Protein 4HLY (pdb70)

Solvent-accessible surface area: 12524 Å² total; per-residue (Å²): 260,36,61,33,66,71,10,0,31,17,23,5,27,8,52,85,6,55,8,3,82,46,66,38,163,130,116,41,95,0,68,2,2,25,0,60,106,100,40,141,30,42,94,92,160,41,3,1,41,7,2,10,21,16,9,159,101,64,28,144,142,110,50,86,72,61,12,165,14,25,86,1,25,146,128,0,16,44,1,0,124,164,24,210,17,5,100,49,80,30,168,22,106,30,199,91,28,11,53,14,14,9,0,88,20,173,179,38,63,30,70,73,20,0,32,27,25,5,25,9,51,64,11,59,14,2,80,47,68,24,173,143,112,42,68,0,63,2,2,23,0,61,96,104,39,138,40,44,86,84,124,11,3,1,41,5,1,8,24,28,11,149,84,50,32,146,150,98,57,83,72,47,16,160,15,33,117,1,23,181,132,0,14,54,26,0,119,213,24,229,20,8,87,64,73,29,177,24,120,32,200,88,19,15,58,11,17,12,0,86,26,183

Sequence (212 aa):
KASIKDWIVCCQVNSGKFPGVEWEDEERTRFRIPVTPLADPCCFEWRRRDGELGVVYIRERGNMPVDASFKGTRGRRRMLAALRRTRGLQEIGKGISQDGHHFLVFRVRKASIKDWIVCQVNSGKKFPGVEWEDEERTRFRIPVTPLADPCFEEWRRDGELGVVYIRERGNMPVDASFKGTRGRRRMLAALRRTRGLQEIGKGISQDGHHFLVFRVR

GO terms:
  GO:0042025 host cell nucleus (C, IDA)
  GO:0052170 symbiont-mediated suppression of host innate immune response (P, IDA)
  GO:0140311 protein sequestering activity (F, IDA)
  GO:0030430 host cell cytoplasm (C, IDA)
  GO:0044068 symbiont-mediated perturbation of host cellular process (P, IDA)
  GO:0030430 host cell cytoplasm (C, EXP)
  GO:0019904 protein domain specific binding (F, IPI)

Radius of gyration: 18.59 Å; Cα contacts (8 Å, |Δi|>4): 362; chains: 2; bounding box: 46×50×44 Å

Organism: Human herpesvirus 8 type P (isolate GK18) (NCBI:txid868565)

Nearest PDB structures (foldseek):
  4hly-assembly1_B  TM=1.005E+00  e=1.695E-22  Human gammaherpesvirus 8
  4hlx-assembly2_B  TM=9.854E-01  e=1.509E-19  Human gammaherpesvirus 8
  4hlx-assembly4_D  TM=9.785E-01  e=2.406E-18  Human gammaherpesvirus 8
  2pi0-assembly1_C  TM=7.853E-01  e=8.959E-06  Homo sapiens
  2o6g-assembly1_H  TM=7.131E-01  e=8.387E-06  Homo sapiens

CATH classification: 1.10.10.10

Foldseek 3Di:
DDALLVVLLCVQVVCQAPQQHAPDPVRFKTKQWDAAQPDPLDDCSRHQVVLLVCCVPPNDDDDDPVSVHCPSVVVSVVSQCPGPQKHFDAWDADPSGIIITMMGGD/DDDLLVVLLVVQVVPQAPQQHAPDPVRFKTKQWQAAQPDPLDDCSRHQDVLLVQCVVPNDDDSDPVRVGCPSVVVSVVSQCPDPQKHFDAKDADPSGIIITMMGGD

InterPro domains:
  IPR001346 Interferon regulatory factor, DNA-binding domain [PF00605] (92-184)
  IPR001346 Interferon regulatory factor, DNA-binding domain [PS51507] (89-195)
  IPR001346 Interferon regulatory factor, DNA-binding domain [SM00348] (85-196)
  IPR008984 SMAD/FHA domain superfamily [SSF49879] (254-407)
  IPR017855 SMAD-like domain superfamily [G3DSA:2.60.200.10] (253-413)
  IPR019471 Interferon regulatory factor-3 [PF10401] (258-386)
  IPR019471 Interferon regulatory factor-3 [SM01243] (255-418)
  IPR036388 Winged helix-like DNA-binding domain superfamily [G3DSA:1.10.10.10] (89-196)
  IPR036390 Winged helix DNA-binding domain superfamily [SSF46785] (88-195)

Structure (mmCIF, N/CA/C/O backbone):
data_4HLY
#
_entry.id   4HLY
#
_cell.length_a   38.536
_cell.length_b   38.577
_cell.length_c   48.562
_cell.angle_alpha   91.32
_cell.angle_beta   88.48
_cell.angle_gamma   63.13
#
_symmetry.space_group_name_H-M   'P 1'
#
loop_
_entity.id
_entity.type
_entity.pdbx_description
1 polymer K9
2 polymer "5'-D(*GP*CP*GP*TP*CP*GP*AP*GP*AP*CP*GP*C)-3'"
3 water water
#
loop_
_atom_site.group_PDB
_atom_site.id
_atom_site.type_symbol
_atom_site.label_atom_id
_atom_site.label_alt_id
_atom_site.label_comp_id
_atom_site.label_asym_id
_atom_site.label_entity_id
_atom_site.label_seq_id
_atom_site.pdbx_PDB_ins_code
_atom_site.Cartn_x
_atom_site.Cartn_y
_atom_site.Cartn_z
_atom_site.occupancy
_atom_site.B_iso_or_equiv
_atom_site.auth_seq_id
_atom_site.auth_comp_id
_atom_site.auth_asym_id
_atom_site.auth_atom_id
_atom_site.pdbx_PDB_model_num
ATOM 1 N N . LYS A 1 25 ? 22.043 -21.343 16.736 1.00 31.09 3 LYS A N 1
ATOM 2 C CA . LYS A 1 25 ? 21.395 -20.854 15.484 1.00 30.72 3 LYS A CA 1
ATOM 3 C C . LYS A 1 25 ? 20.293 -21.810 15.016 1.00 29.68 3 LYS A C 1
ATOM 4 O O . LYS A 1 25 ? 20.535 -22.692 14.188 1.00 29.97 3 LYS A O 1
ATOM 10 N N . ALA A 1 26 ? 19.089 -21.636 15.557 1.00 28.04 4 ALA A N 1
ATOM 11 C CA . ALA A 1 26 ? 17.929 -22.427 15.140 1.00 26.12 4 ALA A CA 1
ATOM 12 C C . ALA A 1 26 ? 17.357 -21.887 13.828 1.00 24.63 4 ALA A C 1
ATOM 13 O O . ALA A 1 26 ? 17.635 -20.747 13.453 1.00 24.59 4 ALA A O 1
ATOM 15 N N . SER A 1 27 ? 16.569 -22.707 13.132 1.00 23.08 5 SER A N 1
ATOM 16 C CA . SER A 1 27 ? 15.913 -22.288 11.890 1.00 21.69 5 SER A CA 1
ATOM 17 C C . SER A 1 27 ? 14.903 -21.172 12.162 1.00 20.86 5 SER A C 1
ATOM 18 O O . SER A 1 27 ? 14.437 -21.025 13.294 1.00 20.64 5 SER A O 1
ATOM 21 N N . ILE A 1 28 ? 14.572 -20.385 11.138 1.00 20.11 6 ILE A N 1
ATOM 22 C CA . ILE A 1 28 ? 13.598 -19.298 11.300 1.00 19.46 6 ILE A CA 1
ATOM 23 C C . ILE A 1 28 ? 12.250 -19.857 11.743 1.00 19.36 6 ILE A C 1
ATOM 24 O O . ILE A 1 28 ? 11.610 -19.317 12.650 1.00 19.08 6 ILE A O 1
ATOM 29 N N . LYS A 1 29 ? 11.841 -20.954 11.110 1.00 19.39 7 LYS A N 1
ATOM 30 C CA . LYS A 1 29 ? 10.593 -21.620 11.453 1.00 19.50 7 LYS A CA 1
ATOM 31 C C . LYS A 1 29 ? 10.572 -22.007 12.928 1.00 19.15 7 LYS A C 1
ATOM 32 O O . LYS A 1 29 ? 9.616 -21.692 13.632 1.00 18.64 7 LYS A O 1
ATOM 38 N N . ASP A 1 30 ? 11.624 -22.674 13.395 1.00 18.94 8 ASP A N 1
ATOM 39 C CA . ASP A 1 30 ? 11.703 -23.058 14.801 1.00 18.84 8 ASP A CA 1
ATOM 40 C C . ASP A 1 30 ? 11.783 -21.843 15.717 1.00 18.42 8 ASP A C 1
ATOM 41 O O . ASP A 1 30 ? 11.186 -21.840 16.794 1.00 18.16 8 ASP A O 1
ATOM 46 N N . TRP A 1 31 ? 12.504 -20.811 15.279 1.00 18.07 9 TRP A N 1
ATOM 47 C CA . TRP A 1 31 ? 12.632 -19.575 16.049 1.00 18.00 9 TRP A CA 1
ATOM 48 C C . TRP A 1 31 ? 11.274 -18.907 16.291 1.00 17.42 9 TRP A C 1
ATOM 49 O O . TRP A 1 31 ? 10.937 -18.593 17.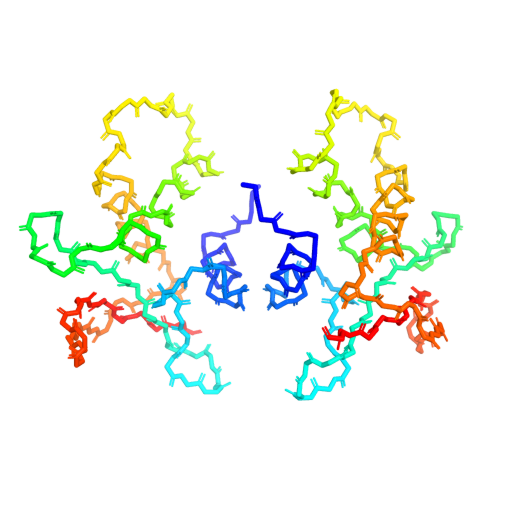433 1.00 17.50 9 TRP A O 1
ATOM 60 N N . ILE A 1 32 ? 10.500 -18.701 15.226 1.00 16.84 10 ILE A N 1
ATOM 61 C CA . ILE A 1 32 ? 9.190 -18.048 15.355 1.00 16.32 10 ILE A CA 1
ATOM 62 C C . ILE A 1 32 ? 8.182 -18.918 16.110 1.00 16.05 10 ILE A C 1
ATOM 63 O O . ILE A 1 32 ? 7.402 -18.405 16.910 1.00 15.96 10 ILE A O 1
ATOM 68 N N . VAL A 1 33 ? 8.213 -20.228 15.870 1.00 15.65 11 VAL A N 1
ATOM 69 C CA . VAL A 1 33 ? 7.326 -21.153 16.579 1.00 15.58 11 VAL A CA 1
ATOM 70 C C . VAL A 1 33 ? 7.562 -21.061 18.095 1.00 15.44 11 VAL A C 1
ATOM 71 O O . VAL A 1 33 ? 6.602 -21.055 18.876 1.00 15.47 11 VAL A O 1
ATOM 75 N N A CYS A 1 34 ? 8.820 -20.973 18.514 0.50 15.28 12 CYS A N 1
ATOM 76 N N B CYS A 1 34 ? 8.844 -20.970 18.469 0.50 15.51 12 CYS A N 1
ATOM 77 C CA A CYS A 1 34 ? 9.114 -20.804 19.934 0.50 15.22 12 CYS A CA 1
ATOM 78 C CA B CYS A 1 34 ? 9.304 -20.754 19.849 0.50 15.66 12 CYS A CA 1
ATOM 79 C C A CYS A 1 34 ? 8.658 -19.445 20.472 0.50 15.17 12 CYS A C 1
ATOM 80 C C B CYS A 1 34 ? 8.762 -19.459 20.455 0.50 15.48 12 CYS A C 1
ATOM 81 O O A CYS A 1 34 ? 8.193 -19.362 21.611 0.50 15.12 12 CYS A O 1
ATOM 82 O O B CYS A 1 34 ? 8.356 -19.435 21.618 0.50 15.49 12 CYS A O 1
ATOM 87 N N . GLN A 1 35 ? 8.765 -18.391 19.660 1.00 15.32 13 GLN A N 1
ATOM 88 C CA . GLN A 1 35 ? 8.285 -17.066 20.091 1.00 15.35 13 GLN A CA 1
ATOM 89 C C . GLN A 1 35 ? 6.774 -17.034 20.320 1.00 15.01 13 GLN A C 1
ATOM 90 O O . GLN A 1 35 ? 6.303 -16.468 21.308 1.00 14.88 13 GLN A O 1
ATOM 96 N N . VAL A 1 36 ? 6.028 -17.647 19.404 1.00 14.62 14 VAL A N 1
ATOM 97 C CA . VAL A 1 36 ? 4.576 -17.743 19.514 1.00 14.44 14 VAL A CA 1
ATOM 98 C C . VAL A 1 36 ? 4.202 -18.613 20.715 1.00 14.43 14 VAL A C 1
ATOM 99 O O . VAL A 1 36 ? 3.368 -18.225 21.534 1.00 14.41 14 VAL A O 1
ATOM 103 N N . ASN A 1 37 ? 4.845 -19.774 20.827 1.00 14.50 15 ASN A N 1
ATOM 104 C CA . ASN A 1 37 ? 4.635 -20.668 21.963 1.00 14.85 15 ASN A CA 1
ATOM 105 C C . ASN A 1 37 ? 4.859 -19.982 23.303 1.00 14.67 15 ASN A C 1
ATOM 106 O O . ASN A 1 37 ? 4.134 -20.244 24.262 1.00 14.84 15 ASN A O 1
ATOM 111 N N . SER A 1 38 ? 5.865 -19.109 23.361 1.00 14.43 16 SER A N 1
ATOM 112 C CA . SER A 1 38 ? 6.316 -18.523 24.627 1.00 14.38 16 SER A CA 1
ATOM 113 C C . SER A 1 38 ? 5.244 -17.717 25.350 1.00 14.41 16 SER A C 1
ATOM 114 O O . SER A 1 38 ? 5.256 -17.630 26.578 1.00 14.44 16 SER A O 1
ATOM 117 N N . GLY A 1 39 ? 4.326 -17.128 24.588 1.00 14.63 17 GLY A N 1
ATOM 118 C CA . GLY A 1 39 ? 3.314 -16.239 25.149 1.00 15.09 17 GLY A CA 1
ATOM 119 C C . GLY A 1 39 ? 3.896 -14.940 25.683 1.00 15.64 17 GLY A C 1
ATOM 120 O O . GLY A 1 39 ? 3.216 -14.205 26.400 1.00 15.98 17 GLY A O 1
ATOM 121 N N . LYS A 1 40 ? 5.147 -14.649 25.331 1.00 16.41 18 LYS A N 1
ATOM 122 C CA . LYS A 1 40 ? 5.824 -13.452 25.831 1.00 17.24 18 LYS A CA 1
ATOM 123 C C . LYS A 1 40 ? 5.249 -12.157 25.253 1.00 17.33 18 LYS A C 1
ATOM 124 O O . LYS A 1 40 ? 5.282 -11.111 25.905 1.00 17.61 18 LYS A O 1
ATOM 130 N N . PHE A 1 41 ? 4.720 -12.237 24.036 1.00 17.24 19 PHE A N 1
ATOM 131 C CA . PHE A 1 41 ? 4.219 -11.059 23.336 1.00 17.48 19 PHE A CA 1
ATOM 132 C C . PHE A 1 41 ? 2.721 -11.182 23.087 1.00 17.57 19 PHE A C 1
ATOM 133 O O . PHE A 1 41 ? 2.283 -12.135 22.436 1.00 17.66 19 PHE A O 1
ATOM 141 N N . PRO A 1 42 ? 1.929 -10.221 23.602 1.00 17.47 20 PRO A N 1
ATOM 142 C CA . PRO A 1 42 ? 0.483 -10.241 23.370 1.00 17.46 20 PRO A CA 1
ATOM 143 C C . PRO A 1 42 ? 0.192 -10.141 21.876 1.00 17.22 20 PRO A C 1
ATOM 144 O O . PRO A 1 42 ? 0.844 -9.371 21.178 1.00 17.37 20 PRO A O 1
ATOM 148 N N . GLY A 1 43 ? -0.748 -10.942 21.385 1.00 16.98 21 GLY A N 1
ATOM 149 C CA . GLY A 1 43 ? -1.096 -10.923 19.964 1.00 16.48 21 GLY A CA 1
ATOM 150 C C . GLY A 1 43 ? -0.219 -11.784 19.070 1.00 16.26 21 GLY A C 1
ATOM 151 O O . GLY A 1 43 ? -0.592 -12.082 17.933 1.00 16.23 21 GLY A O 1
ATOM 152 N N . VAL A 1 44 ? 0.959 -12.158 19.563 1.00 16.01 22 VAL A N 1
ATOM 153 C CA . VAL A 1 44 ? 1.813 -13.116 18.869 1.00 15.98 22 VAL A CA 1
ATOM 154 C C . VAL A 1 44 ? 1.358 -14.480 19.381 1.00 16.11 22 VAL A C 1
ATOM 155 O O . VAL A 1 44 ? 1.819 -14.955 20.420 1.00 15.90 22 VAL A O 1
ATOM 159 N N . GLU A 1 45 ? 0.419 -15.087 18.660 1.00 16.50 23 GLU A N 1
ATOM 160 C CA . GLU A 1 45 ? -0.373 -16.185 19.213 1.00 16.98 23 GLU A CA 1
ATOM 161 C C . GLU A 1 45 ? -0.855 -17.172 18.158 1.00 16.72 23 GLU A C 1
ATOM 162 O O . GLU A 1 45 ? -0.956 -16.835 16.980 1.00 16.36 23 GLU A O 1
ATOM 168 N N . TRP A 1 46 ? -1.160 -18.390 18.599 1.00 16.54 24 TRP A N 1
ATOM 169 C CA . TRP A 1 46 ? -1.772 -19.394 17.737 1.00 16.56 24 TRP A CA 1
ATOM 170 C C . TRP A 1 46 ? -3.250 -19.109 17.538 1.00 17.05 24 TRP A C 1
ATOM 171 O O . TRP A 1 46 ? -3.917 -18.585 18.432 1.00 17.12 24 TRP A O 1
ATOM 182 N N . GLU A 1 47 ? -3.756 -19.457 16.359 1.00 17.86 25 GLU A N 1
ATOM 183 C CA . GLU A 1 47 ? -5.184 -19.376 16.081 1.00 18.70 25 GLU A CA 1
ATOM 184 C C . GLU A 1 47 ? -5.880 -20.654 16.522 1.00 19.30 25 GLU A C 1
ATOM 185 O O . GLU A 1 47 ? -7.046 -20.634 16.921 1.00 19.60 25 GLU A O 1
ATOM 191 N N . ASP A 1 48 ? -5.148 -21.761 16.448 1.00 19.94 26 ASP A N 1
ATOM 192 C CA . ASP A 1 48 ? -5.729 -23.085 16.614 1.00 20.63 26 ASP A CA 1
ATOM 193 C C . ASP A 1 48 ? -4.971 -23.954 17.617 1.00 21.15 26 ASP A C 1
ATOM 194 O O . ASP A 1 48 ? -3.796 -23.710 17.906 1.00 21.08 26 ASP A O 1
ATOM 199 N N . GLU A 1 49 ? -5.664 -24.969 18.133 1.00 21.70 27 GLU A N 1
ATOM 200 C CA . GLU A 1 49 ? -5.104 -25.935 19.082 1.00 22.26 27 GLU A CA 1
ATOM 201 C C . GLU A 1 49 ? -3.961 -26.734 18.462 1.00 21.96 27 GLU A C 1
ATOM 202 O O . GLU A 1 49 ? -3.017 -27.131 19.151 1.00 21.80 27 GLU A O 1
ATOM 208 N N . GLU A 1 50 ? -4.066 -26.956 17.154 1.00 21.63 28 GLU A N 1
ATOM 209 C CA . GLU A 1 50 ? -3.115 -27.758 16.390 1.00 21.60 28 GLU A CA 1
ATOM 210 C C . GLU A 1 50 ? -1.817 -27.000 16.115 1.00 21.25 28 GLU A C 1
ATOM 211 O O . GLU A 1 50 ? -0.837 -27.581 15.640 1.00 20.99 28 GLU A O 1
ATOM 217 N N . ARG A 1 51 ? -1.831 -25.704 16.425 1.00 21.32 29 ARG A N 1
ATOM 218 C CA . ARG A 1 51 ? -0.676 -24.816 16.274 1.00 21.38 29 ARG A CA 1
ATOM 219 C C . ARG A 1 51 ? -0.118 -24.855 14.859 1.00 20.82 29 ARG A C 1
ATOM 220 O O . ARG A 1 51 ? 1.071 -25.106 14.646 1.00 20.69 29 ARG A O 1
ATOM 228 N N . THR A 1 52 ? -0.996 -24.611 13.893 1.00 20.19 30 THR A N 1
ATOM 229 C CA . THR A 1 52 ? -0.595 -24.568 12.494 1.00 19.51 30 THR A CA 1
ATOM 230 C C . THR A 1 52 ? -0.695 -23.150 11.938 1.00 18.89 30 THR A C 1
ATOM 231 O O . THR A 1 52 ? -0.127 -22.853 10.890 1.00 19.07 30 THR A O 1
ATOM 235 N N . ARG A 1 53 ? -1.421 -22.283 12.639 1.00 18.11 31 ARG A N 1
ATOM 236 C CA . ARG A 1 53 ? -1.647 -20.917 12.179 1.00 17.48 31 ARG A CA 1
ATOM 237 C C . ARG A 1 53 ? -1.364 -19.933 13.301 1.00 16.86 31 ARG A C 1
ATOM 238 O O . ARG A 1 53 ? -1.911 -20.067 14.397 1.00 16.90 31 ARG A O 1
ATOM 246 N N . PHE A 1 54 ? -0.513 -18.948 13.032 1.00 16.15 32 PHE A N 1
ATOM 247 C CA . PHE A 1 54 ? -0.218 -17.928 14.031 1.00 15.87 32 PHE A CA 1
ATOM 248 C C . PHE A 1 54 ? -0.403 -16.505 13.526 1.00 15.69 32 PHE A C 1
ATOM 249 O O . PHE A 1 54 ? -0.399 -16.253 12.319 1.00 15.62 32 PHE A O 1
ATOM 257 N N . ARG A 1 55 ? -0.583 -15.583 14.467 1.00 15.77 33 ARG A N 1
ATOM 258 C CA . ARG A 1 55 ? -0.746 -14.172 14.151 1.00 15.84 33 ARG A CA 1
ATOM 259 C C . ARG A 1 55 ? 0.498 -13.369 14.513 1.00 15.46 33 ARG A C 1
ATOM 260 O O . ARG A 1 55 ? 1.155 -13.639 15.523 1.00 15.62 33 ARG A O 1
ATOM 268 N N . ILE A 1 56 ? 0.822 -12.402 13.658 1.00 15.27 34 ILE A N 1
ATOM 269 C CA . ILE A 1 56 ? 1.871 -11.422 13.924 1.00 15.16 34 ILE A CA 1
ATOM 270 C C . ILE A 1 56 ? 1.236 -10.041 13.856 1.00 15.01 34 ILE A C 1
ATOM 271 O O . ILE A 1 56 ? 0.794 -9.618 12.786 1.00 14.91 34 ILE A O 1
ATOM 276 N N . PRO A 1 57 ? 1.171 -9.342 15.002 1.00 14.89 35 PRO A N 1
ATOM 277 C CA . PRO A 1 57 ? 0.638 -7.981 15.049 1.00 14.71 35 PRO A CA 1
ATOM 278 C C . PRO A 1 57 ? 1.481 -7.008 14.227 1.00 14.56 35 PRO A C 1
ATOM 279 O O . PRO A 1 57 ? 2.708 -7.006 14.331 1.00 14.42 35 PRO A O 1
ATOM 283 N N . VAL A 1 58 ? 0.816 -6.207 13.398 1.00 14.59 36 VAL A N 1
ATOM 284 C CA . VAL A 1 58 ? 1.501 -5.284 12.487 1.00 14.60 36 VAL A CA 1
ATOM 285 C C . VAL A 1 58 ? 0.854 -3.896 12.457 1.00 14.92 36 VAL A C 1
ATOM 286 O O . VAL A 1 58 ? 0.816 -3.237 11.412 1.00 15.13 36 VAL A O 1
ATOM 290 N N . THR A 1 59 ? 0.350 -3.452 13.605 1.00 15.37 37 THR A N 1
ATOM 291 C CA . THR A 1 59 ? -0.302 -2.150 13.686 1.00 15.98 37 THR A CA 1
ATOM 292 C C . THR A 1 59 ? 0.709 -1.062 13.341 1.00 16.62 37 THR A C 1
ATOM 293 O O . THR A 1 59 ? 1.823 -1.070 13.869 1.00 16.59 37 THR A O 1
ATOM 297 N N . PRO A 1 60 ? 0.337 -0.142 12.427 1.00 17.40 38 PRO A N 1
ATOM 298 C CA . PRO A 1 60 ? 1.235 0.963 12.107 1.00 18.07 38 PRO A CA 1
ATOM 299 C C . PRO A 1 60 ? 1.568 1.785 13.345 1.00 19.01 38 PRO A C 1
ATOM 300 O O . PRO A 1 60 ? 0.738 1.919 14.251 1.00 19.20 38 PRO A O 1
ATOM 304 N N . LEU A 1 61 ? 2.786 2.315 13.374 1.00 20.35 39 LEU A N 1
ATOM 305 C CA . LEU A 1 61 ? 3.264 3.130 14.483 1.00 21.66 39 LEU A CA 1
ATOM 306 C C . LEU A 1 61 ? 2.371 4.353 14.699 1.00 22.50 39 LEU A C 1
ATOM 307 O O . LEU A 1 61 ? 2.211 4.823 15.828 1.00 22.92 39 LEU A O 1
ATOM 312 N N . ALA A 1 62 ? 1.782 4.842 13.608 1.00 23.28 40 ALA A N 1
ATOM 313 C CA . ALA A 1 62 ? 0.954 6.049 13.622 1.00 23.97 40 ALA A CA 1
ATOM 314 C C . ALA A 1 62 ? -0.487 5.816 14.094 1.00 24.36 40 ALA A C 1
ATOM 315 O O . ALA A 1 62 ? -1.202 6.772 14.402 1.00 24.67 40 ALA A O 1
ATOM 317 N N . ASP A 1 63 ? -0.905 4.552 14.148 1.00 24.47 41 ASP A N 1
ATOM 318 C CA . ASP A 1 63 ? -2.249 4.182 14.597 1.00 24.35 41 ASP A CA 1
ATOM 319 C C . ASP A 1 63 ? -2.391 4.421 16.105 1.00 23.73 41 ASP A C 1
ATOM 320 O O . ASP A 1 63 ? -1.479 4.094 16.868 1.00 23.85 41 ASP A O 1
ATOM 325 N N . PRO A 1 64 ? -3.532 5.000 16.538 1.00 22.98 42 PRO A N 1
ATOM 326 C CA . PRO A 1 64 ? -3.788 5.179 17.976 1.00 22.63 42 PRO A CA 1
ATOM 327 C C . PRO A 1 64 ? -3.873 3.894 18.815 1.00 22.37 42 PRO A C 1
ATOM 328 O O . PRO A 1 64 ? -3.846 3.970 20.045 1.00 22.36 42 PRO A O 1
ATOM 332 N N A CYS A 1 65 ? -3.984 2.726 18.193 0.50 22.16 43 CYS A N 1
ATOM 333 N N B CYS A 1 65 ? -3.953 2.748 18.133 0.50 22.33 43 CYS A N 1
ATOM 334 C CA A CYS A 1 65 ? -4.038 1.504 18.996 0.50 21.90 43 CYS A CA 1
ATOM 335 C CA B CYS A 1 65 ? -4.080 1.428 18.761 0.50 22.15 43 CYS A CA 1
ATOM 336 C C A CYS A 1 65 ? -2.749 0.678 18.965 0.50 21.62 43 CYS A C 1
ATOM 337 C C B CYS A 1 65 ? -2.753 0.704 18.974 0.50 21.79 43 CYS A C 1
ATOM 338 O O A CYS A 1 65 ? -2.736 -0.461 19.438 0.50 21.63 43 CYS A O 1
ATOM 339 O O B CYS A 1 65 ? -2.717 -0.342 19.626 0.50 21.80 43 CYS A O 1
ATOM 344 N N . PHE A 1 66 ? -1.678 1.253 18.413 1.00 21.36 44 PHE A N 1
ATOM 345 C CA . PHE A 1 66 ? -0.341 0.647 18.487 1.00 20.87 44 PHE A CA 1
ATOM 346 C C . PHE A 1 66 ? 0.057 0.439 19.945 1.00 21.02 44 PHE A C 1
ATOM 347 O O . PHE A 1 66 ? -0.025 1.369 20.750 1.00 21.34 44 PHE A O 1
ATOM 355 N N . GLU A 1 67 ? 0.472 -0.780 20.281 1.00 21.10 45 GLU A N 1
ATOM 356 C CA . GLU A 1 67 ? 0.956 -1.095 21.628 1.00 20.99 45 GLU A CA 1
ATOM 357 C C . GLU A 1 67 ? 2.339 -1.739 21.525 1.00 20.57 45 GLU A C 1
ATOM 358 O O . GLU A 1 67 ? 2.491 -2.748 20.833 1.00 20.53 45 GLU A O 1
ATOM 364 N N . TRP A 1 68 ? 3.339 -1.164 22.200 1.00 19.93 46 TRP A N 1
ATOM 365 C CA . TRP A 1 68 ? 4.730 -1.628 22.051 1.00 19.32 46 TRP A CA 1
ATOM 366 C C . TRP A 1 68 ? 4.925 -3.137 22.216 1.00 18.98 46 TRP A C 1
ATOM 367 O O . TRP A 1 68 ? 5.500 -3.788 21.339 1.00 18.48 46 TRP A O 1
ATOM 378 N N . ARG A 1 69 ? 4.456 -3.688 23.333 1.00 18.95 47 ARG A N 1
ATOM 379 C CA . ARG A 1 69 ? 4.669 -5.109 23.626 1.00 18.70 47 ARG A CA 1
ATOM 380 C C . ARG A 1 69 ? 4.039 -6.046 22.593 1.00 17.73 47 ARG A C 1
ATOM 381 O O . ARG A 1 69 ? 4.509 -7.170 22.399 1.00 17.43 47 ARG A O 1
ATOM 389 N N A ARG A 1 70 ? 2.959 -5.565 21.969 0.50 17.28 48 ARG A N 1
ATOM 390 N N B ARG A 1 70 ? 3.007 -5.569 21.909 0.50 17.04 48 ARG A N 1
ATOM 391 C CA A ARG A 1 70 ? 2.201 -6.293 20.946 0.50 16.82 48 ARG A CA 1
ATOM 392 C CA B ARG A 1 70 ? 2.309 -6.361 20.910 0.50 16.42 48 ARG A CA 1
ATOM 393 C C A ARG A 1 70 ? 2.752 -6.108 19.526 0.50 16.47 48 ARG A C 1
ATOM 394 C C B ARG A 1 70 ? 2.886 -6.121 19.519 0.50 16.24 48 ARG A C 1
ATOM 395 O O A ARG A 1 70 ? 2.999 -7.089 18.822 0.50 16.25 48 ARG A O 1
ATOM 396 O O B ARG A 1 70 ? 3.286 -7.063 18.830 0.50 16.05 48 ARG A O 1
ATOM 411 N N . ASP A 1 71 ? 2.949 -4.850 19.128 1.00 16.14 49 ASP A N 1
ATOM 412 C CA . ASP A 1 71 ? 3.276 -4.471 17.747 1.00 16.05 49 ASP A CA 1
ATOM 413 C C . ASP A 1 71 ? 4.745 -4.155 17.467 1.00 15.90 49 ASP A C 1
ATOM 414 O O . ASP A 1 71 ? 5.146 -4.061 16.304 1.00 15.60 49 ASP A O 1
ATOM 419 N N . GLY A 1 72 ? 5.541 -3.988 18.519 1.00 15.96 50 GLY A N 1
ATOM 420 C CA . GLY A 1 72 ? 6.912 -3.510 18.360 1.00 16.05 50 GLY A CA 1
ATOM 421 C C . GLY A 1 72 ? 8.014 -4.413 18.877 1.00 16.23 50 GLY A C 1
ATOM 422 O O . GLY A 1 72 ? 9.055 -4.550 18.232 1.00 16.01 50 GLY A O 1
ATOM 423 N N . GLU A 1 73 ? 7.789 -5.036 20.033 1.00 16.46 51 GLU A N 1
ATOM 424 C CA . GLU A 1 73 ? 8.856 -5.743 20.752 1.00 16.94 51 GLU A CA 1
ATOM 425 C C . GLU A 1 73 ? 9.425 -6.962 20.020 1.00 16.63 51 GLU A C 1
ATOM 426 O O . GLU A 1 73 ? 10.643 -7.146 19.985 1.00 16.74 51 GLU A O 1
ATOM 432 N N . LEU A 1 74 ? 8.555 -7.782 19.434 1.00 16.35 52 LEU A N 1
ATOM 433 C CA . LEU A 1 74 ? 9.005 -8.971 18.709 1.00 16.12 52 LEU A CA 1
ATOM 434 C C . LEU A 1 74 ? 10.024 -8.641 17.612 1.00 15.97 52 LEU A C 1
ATOM 435 O O . LEU A 1 74 ? 11.020 -9.351 17.456 1.00 16.01 52 LEU A O 1
ATOM 440 N N . GLY A 1 75 ? 9.769 -7.567 16.866 1.00 15.99 53 GLY A N 1
ATOM 441 C CA . GLY A 1 75 ? 10.693 -7.088 15.839 1.00 16.06 53 GLY A CA 1
ATOM 442 C C . GLY A 1 75 ? 12.080 -6.775 16.372 1.00 16.25 53 GLY A C 1
ATOM 443 O O . GLY A 1 75 ? 13.083 -7.071 15.720 1.00 16.29 53 GLY A O 1
ATOM 444 N N . VAL A 1 76 ? 12.132 -6.177 17.561 1.00 16.50 54 VAL A N 1
ATOM 445 C CA . VAL A 1 76 ? 13.396 -5.868 18.228 1.00 16.95 54 VAL A CA 1
ATOM 446 C C . VAL A 1 76 ? 14.106 -7.154 18.661 1.00 16.89 54 VAL A C 1
ATOM 447 O O . VAL A 1 76 ? 15.319 -7.290 18.481 1.00 17.10 54 VAL A O 1
ATOM 451 N N . VAL A 1 77 ? 13.341 -8.099 19.205 1.00 16.93 55 VAL A N 1
ATOM 452 C CA . VAL A 1 77 ? 13.885 -9.397 19.618 1.00 16.84 55 VAL A CA 1
ATOM 453 C C . VAL A 1 77 ? 14.461 -10.157 18.419 1.00 17.00 55 VAL A C 1
ATOM 454 O O . VAL A 1 77 ? 15.509 -10.795 18.536 1.00 17.15 55 VAL A O 1
ATOM 458 N N . TYR A 1 78 ? 13.792 -10.066 17.269 1.00 17.19 56 TYR A N 1
ATOM 459 C CA . TYR A 1 78 ? 14.327 -10.650 16.039 1.00 17.82 56 TYR A CA 1
ATOM 460 C C . TYR A 1 78 ? 15.687 -10.067 15.671 1.00 18.44 56 TYR A C 1
ATOM 461 O O . TYR A 1 78 ? 16.616 -10.810 15.354 1.00 18.51 56 TYR A O 1
ATOM 470 N N . ILE A 1 79 ? 15.795 -8.742 15.697 1.00 19.59 57 ILE A N 1
ATOM 471 C CA . ILE A 1 79 ? 17.019 -8.087 15.243 1.00 20.97 57 ILE A CA 1
ATOM 472 C C . ILE A 1 79 ? 18.181 -8.281 16.229 1.00 21.71 57 ILE A C 1
ATOM 473 O O . ILE A 1 79 ? 19.341 -8.339 15.817 1.00 21.94 57 ILE A O 1
ATOM 478 N N . ARG A 1 80 ? 17.857 -8.410 17.517 1.00 22.43 58 ARG A N 1
ATOM 479 C CA . ARG A 1 80 ? 18.854 -8.705 18.546 1.00 23.37 58 ARG A CA 1
ATOM 480 C C . ARG A 1 80 ? 19.349 -10.148 18.462 1.00 23.40 58 ARG A C 1
ATOM 481 O O . ARG A 1 80 ? 20.531 -10.420 18.694 1.00 23.64 58 ARG A O 1
ATOM 489 N N . GLU A 1 81 ? 18.447 -11.063 18.111 1.00 23.49 59 GLU A N 1
ATOM 490 C CA . GLU A 1 81 ? 18.763 -12.493 18.097 1.00 23.60 59 GLU A CA 1
ATOM 491 C C . GLU A 1 81 ? 19.264 -13.027 16.751 1.00 23.65 59 GLU A C 1
ATOM 492 O O . GLU A 1 81 ? 20.006 -14.010 16.718 1.00 23.72 59 GLU A O 1
ATOM 498 N N . ARG A 1 82 ? 18.873 -12.383 15.652 1.00 23.99 60 ARG A N 1
ATOM 499 C CA . ARG A 1 82 ? 19.174 -12.904 14.312 1.00 24.53 60 ARG A CA 1
ATOM 500 C C . ARG A 1 82 ? 19.966 -11.941 13.435 1.00 25.18 60 ARG A C 1
ATOM 501 O O . ARG A 1 82 ? 20.698 -12.369 12.538 1.00 25.10 60 ARG A O 1
ATOM 509 N N . GLY A 1 83 ? 19.799 -10.645 13.690 1.00 26.09 61 GLY A N 1
ATOM 510 C CA . GLY A 1 83 ? 20.444 -9.597 12.903 1.00 27.75 61 GLY A CA 1
ATOM 511 C C . GLY A 1 83 ? 21.947 -9.560 13.084 1.00 28.99 61 GLY A C 1
ATOM 512 O O . GLY A 1 83 ? 22.477 -10.048 14.087 1.00 28.97 61 GLY A O 1
ATOM 513 N N . ASN A 1 84 ? 22.631 -8.969 12.111 1.00 30.34 62 ASN A N 1
ATOM 514 C CA . ASN A 1 84 ? 24.089 -8.943 12.098 1.00 31.68 62 ASN A CA 1
ATOM 515 C C . ASN A 1 84 ? 24.644 -7.517 12.130 1.00 32.38 62 ASN A C 1
ATOM 516 O O . ASN A 1 84 ? 25.694 -7.229 11.548 1.00 32.45 62 ASN A O 1
ATOM 521 N N . MET A 1 85 ? 23.924 -6.633 12.824 1.00 33.14 63 MET A N 1
ATOM 522 C CA . MET A 1 85 ? 24.259 -5.205 12.930 1.00 33.82 63 MET A CA 1
ATOM 523 C C . MET A 1 85 ? 23.935 -4.693 14.335 1.00 33.54 63 MET A C 1
ATOM 524 O O . MET A 1 85 ? 23.048 -5.243 14.993 1.00 33.70 63 MET A O 1
ATOM 529 N N . PRO A 1 86 ? 24.618 -3.616 14.789 1.00 33.15 64 PRO A N 1
ATOM 530 C CA . PRO A 1 86 ? 24.305 -3.055 16.111 1.00 32.58 64 PRO A CA 1
ATOM 531 C C . PRO A 1 86 ? 22.858 -2.570 16.225 1.00 31.89 64 PRO A C 1
ATOM 532 O O . PRO A 1 86 ? 22.344 -1.929 15.305 1.00 32.07 64 PRO A O 1
ATOM 536 N N . VAL A 1 87 ? 22.216 -2.884 17.348 1.00 30.93 65 VAL A N 1
ATOM 537 C CA . VAL A 1 87 ? 20.822 -2.502 17.578 1.00 30.03 65 VAL A CA 1
ATOM 538 C C . VAL A 1 87 ? 20.752 -1.130 18.259 1.00 29.42 65 VAL A C 1
ATOM 539 O O . VAL A 1 87 ? 20.817 -1.017 19.488 1.00 29.39 65 VAL A O 1
ATOM 543 N N . ASP A 1 88 ? 20.629 -0.096 17.428 1.00 28.82 66 ASP A N 1
ATOM 544 C CA . ASP A 1 88 ? 20.634 1.299 17.875 1.00 28.11 66 ASP A CA 1
ATOM 545 C C . ASP A 1 88 ? 19.220 1.887 17.975 1.00 27.48 66 ASP A C 1
ATOM 546 O O . ASP A 1 88 ? 18.230 1.158 17.865 1.00 27.19 66 ASP A O 1
ATOM 551 N N . ALA A 1 89 ? 19.137 3.203 18.168 1.00 26.73 67 ALA A N 1
ATOM 552 C CA . ALA A 1 89 ? 17.858 3.891 18.364 1.00 26.02 67 ALA A CA 1
ATOM 553 C C . ALA A 1 89 ? 16.911 3.829 17.160 1.00 25.52 67 ALA A C 1
ATOM 554 O O . ALA A 1 89 ? 15.698 3.962 17.326 1.00 25.39 67 ALA A O 1
ATOM 556 N N . SER A 1 90 ? 17.457 3.616 15.962 1.00 25.12 68 SER A N 1
ATOM 557 C CA . SER A 1 90 ? 16.636 3.506 14.749 1.00 24.74 68 SER A CA 1
ATOM 558 C C . SER A 1 90 ? 15.684 2.305 14.790 1.00 24.48 68 SER A C 1
ATOM 559 O O . SER A 1 90 ? 14.822 2.164 13.922 1.00 24.40 68 SER A O 1
ATOM 562 N N . PHE A 1 91 ? 15.845 1.454 15.802 1.00 24.03 69 PHE A N 1
ATOM 563 C CA . PHE A 1 91 ? 14.974 0.294 15.995 1.00 23.56 69 PHE A CA 1
ATOM 564 C C . PHE A 1 91 ? 13.890 0.502 17.072 1.00 23.16 69 PHE A C 1
ATOM 565 O O . PHE A 1 91 ? 13.201 -0.448 17.450 1.00 23.05 69 PHE A O 1
ATOM 573 N N . LYS A 1 92 ? 13.723 1.740 17.546 1.00 22.80 70 LYS A N 1
ATOM 574 C CA . LYS A 1 92 ? 12.705 2.056 18.567 1.00 22.51 70 LYS A CA 1
ATOM 575 C C . LYS A 1 92 ? 11.266 2.072 18.037 1.00 21.66 70 LYS A C 1
ATOM 576 O O . LYS A 1 92 ? 10.325 2.371 18.778 1.00 21.89 70 LYS A O 1
ATOM 582 N N . GLY A 1 93 ? 11.106 1.751 16.758 1.00 20.76 71 GLY A N 1
ATOM 583 C CA . GLY A 1 93 ? 9.795 1.741 16.122 1.00 19.60 71 GLY A CA 1
ATOM 584 C C . GLY A 1 93 ? 9.508 0.399 15.489 1.00 18.78 71 GLY A C 1
ATOM 585 O O . GLY A 1 93 ? 9.342 -0.600 16.189 1.00 19.00 71 GLY A O 1
ATOM 586 N N . THR A 1 94 ? 9.469 0.377 14.159 1.00 18.02 72 THR A N 1
ATOM 587 C CA . THR A 1 94 ? 9.092 -0.823 13.417 1.00 17.80 72 THR A CA 1
ATOM 588 C C . THR A 1 94 ? 10.176 -1.340 12.472 1.00 17.58 72 THR A C 1
ATOM 589 O O . THR A 1 94 ? 9.918 -2.250 11.679 1.00 17.55 72 THR A O 1
ATOM 593 N N . ARG A 1 95 ? 11.379 -0.772 12.543 1.00 17.65 73 ARG A N 1
ATOM 594 C CA . ARG A 1 95 ? 12.454 -1.185 11.640 1.00 17.94 73 ARG A CA 1
ATOM 595 C C . ARG A 1 95 ? 12.791 -2.681 11.760 1.00 17.48 73 ARG A C 1
ATOM 596 O O . ARG A 1 95 ? 12.941 -3.371 10.749 1.00 17.43 73 ARG A O 1
ATOM 604 N N . GLY A 1 96 ? 12.892 -3.174 12.992 1.00 17.02 74 GLY A N 1
ATOM 605 C CA . GLY A 1 96 ? 13.145 -4.595 13.239 1.00 16.45 74 GLY A CA 1
ATOM 606 C C . GLY A 1 96 ? 11.983 -5.479 12.823 1.00 16.08 74 GLY A C 1
ATOM 607 O O . GLY A 1 96 ? 12.187 -6.617 12.388 1.00 16.00 74 GLY A O 1
ATOM 608 N N . ARG A 1 97 ? 10.766 -4.951 12.955 1.00 15.69 75 ARG A N 1
ATOM 609 C CA . ARG A 1 97 ? 9.558 -5.681 12.574 1.00 15.31 75 ARG A CA 1
ATOM 610 C C . ARG A 1 97 ? 9.496 -5.942 11.071 1.00 15.40 75 ARG A C 1
ATOM 611 O O . ARG A 1 97 ? 9.204 -7.066 10.654 1.00 15.20 75 ARG A O 1
ATOM 619 N N . ARG A 1 98 ? 9.767 -4.908 10.271 1.00 15.99 76 ARG A N 1
ATOM 620 C CA . ARG A 1 98 ? 9.858 -5.050 8.813 1.00 16.74 76 A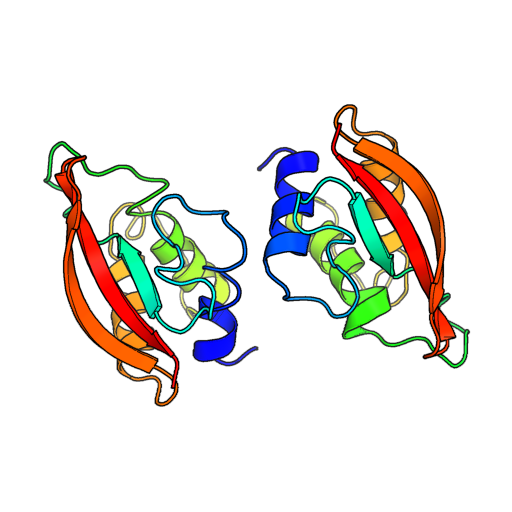RG A CA 1
ATOM 621 C C . ARG A 1 98 ? 10.833 -6.150 8.440 1.00 16.96 76 ARG A C 1
ATOM 622 O O . ARG A 1 98 ? 10.549 -6.976 7.573 1.00 16.78 76 ARG A O 1
ATOM 630 N N . ARG A 1 99 ? 11.996 -6.143 9.087 1.00 17.33 77 ARG A N 1
ATOM 631 C CA . ARG A 1 99 ? 13.044 -7.111 8.787 1.00 18.04 77 ARG A CA 1
ATOM 632 C C . ARG A 1 99 ? 12.604 -8.517 9.147 1.00 17.59 77 ARG A C 1
ATOM 633 O O . ARG A 1 99 ? 12.862 -9.467 8.406 1.00 17.60 77 ARG A O 1
ATOM 641 N N . MET A 1 100 ? 11.928 -8.637 10.283 1.00 17.30 78 MET A N 1
ATOM 642 C CA . MET A 1 100 ? 11.460 -9.924 10.754 1.00 16.97 78 MET A CA 1
ATOM 643 C C . MET A 1 100 ? 10.422 -10.515 9.806 1.00 16.50 78 MET A C 1
ATOM 644 O O . MET A 1 100 ? 10.489 -11.699 9.478 1.00 16.05 78 MET A O 1
ATOM 649 N N . LEU A 1 101 ? 9.480 -9.687 9.361 1.00 16.18 79 LEU A N 1
ATOM 650 C CA . LEU A 1 101 ? 8.435 -10.138 8.442 1.00 16.03 79 LEU A CA 1
ATOM 651 C C . LEU A 1 101 ? 9.012 -10.678 7.140 1.00 15.86 79 LEU A C 1
ATOM 652 O O . LEU A 1 101 ? 8.538 -11.689 6.622 1.00 15.70 79 LEU A O 1
ATOM 657 N N . ALA A 1 102 ? 10.038 -10.003 6.625 1.00 15.79 80 ALA A N 1
ATOM 658 C CA . ALA A 1 102 ? 10.722 -10.440 5.411 1.00 15.89 80 ALA A CA 1
ATOM 659 C C . ALA A 1 102 ? 11.350 -11.814 5.618 1.00 16.18 80 ALA A C 1
ATOM 660 O O . ALA A 1 102 ? 11.325 -12.654 4.719 1.00 16.40 80 ALA A O 1
ATOM 662 N N . ALA A 1 103 ? 11.898 -12.037 6.810 1.00 16.27 81 ALA A N 1
ATOM 663 C CA . ALA A 1 103 ? 12.488 -13.324 7.161 1.00 16.53 81 ALA A CA 1
ATOM 664 C C . ALA A 1 103 ? 11.442 -14.438 7.186 1.00 16.57 81 ALA A C 1
ATOM 665 O O . ALA A 1 103 ? 11.693 -15.535 6.681 1.00 17.08 81 ALA A O 1
ATOM 667 N N . LEU A 1 104 ? 10.274 -14.147 7.759 1.00 16.80 82 LEU A N 1
ATOM 668 C CA . LEU A 1 104 ? 9.189 -15.127 7.862 1.00 17.02 82 LEU A CA 1
ATOM 669 C C . LEU A 1 104 ? 8.628 -15.511 6.498 1.00 17.68 82 LEU A C 1
ATOM 670 O O . LEU A 1 104 ? 8.315 -16.679 6.258 1.00 17.81 82 LEU A O 1
ATOM 675 N N . ARG A 1 105 ? 8.504 -14.528 5.611 1.00 18.54 83 ARG A N 1
ATOM 676 C CA . ARG A 1 105 ? 7.941 -14.758 4.283 1.00 19.62 83 ARG A CA 1
ATOM 677 C C . ARG A 1 105 ? 8.846 -15.623 3.397 1.00 20.38 83 ARG A C 1
ATOM 678 O O . ARG A 1 105 ? 8.354 -16.432 2.610 1.00 20.58 83 ARG A O 1
ATOM 686 N N . ARG A 1 106 ? 10.161 -15.469 3.552 1.00 21.26 84 ARG A N 1
ATOM 687 C CA . ARG A 1 106 ? 11.143 -16.161 2.704 1.00 22.36 84 ARG A CA 1
ATOM 688 C C . ARG A 1 106 ? 11.588 -17.516 3.271 1.00 23.10 84 ARG A C 1
ATOM 689 O O . ARG A 1 106 ? 12.537 -18.134 2.773 1.00 23.39 84 ARG A O 1
ATOM 697 N N . THR A 1 107 ? 10.892 -17.958 4.315 1.00 23.77 85 THR A N 1
ATOM 698 C CA . THR A 1 107 ? 11.164 -19.229 4.970 1.00 24.48 85 THR A CA 1
ATOM 699 C C . THR A 1 107 ? 10.247 -20.247 4.325 1.00 24.80 85 THR A C 1
ATOM 700 O O . THR A 1 107 ? 9.050 -19.997 4.177 1.00 24.59 85 THR A O 1
ATOM 704 N N . ARG A 1 108 ? 10.794 -21.388 3.934 1.00 25.65 86 ARG A N 1
ATOM 705 C CA . ARG A 1 108 ? 10.003 -22.362 3.195 1.00 26.18 86 ARG A CA 1
ATOM 706 C C . ARG A 1 108 ? 9.073 -23.158 4.113 1.00 25.68 86 ARG A C 1
ATOM 707 O O . ARG A 1 108 ? 8.122 -23.795 3.648 1.00 25.94 86 ARG A O 1
ATOM 715 N N . GLY A 1 109 ? 9.337 -23.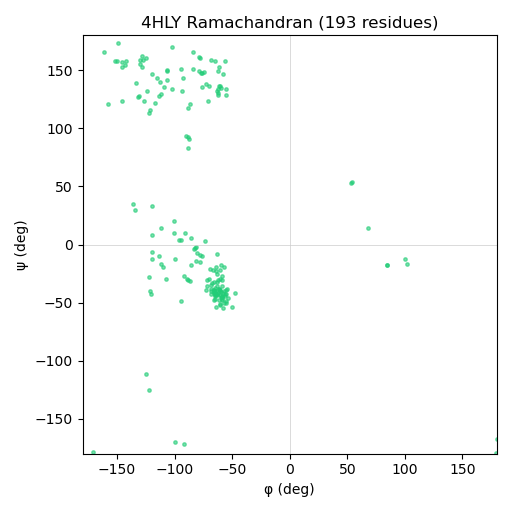089 5.417 1.00 25.06 87 GLY A N 1
ATOM 716 C CA . GLY A 1 109 ? 8.463 -23.690 6.420 1.00 24.24 87 GLY A CA 1
ATOM 717 C C . GLY A 1 109 ? 7.204 -22.891 6.733 1.00 23.61 87 GLY A C 1
ATOM 718 O O . GLY A 1 109 ? 6.317 -23.383 7.433 1.00 23.65 87 GLY A O 1
ATOM 719 N N . LEU A 1 110 ? 7.118 -21.666 6.211 1.00 23.04 88 LEU A N 1
ATOM 720 C CA . LEU A 1 110 ? 6.014 -20.748 6.521 1.00 22.96 88 LEU A CA 1
ATOM 721 C C . LEU A 1 110 ? 5.372 -20.192 5.252 1.00 23.56 88 LEU A C 1
ATOM 722 O O . LEU A 1 110 ? 5.973 -20.246 4.180 1.00 23.86 88 LEU A O 1
ATOM 727 N N . GLN A 1 111 ? 4.160 -19.652 5.381 1.00 24.29 89 GLN A N 1
ATOM 728 C CA . GLN A 1 111 ? 3.464 -19.002 4.267 1.00 24.91 89 GLN A CA 1
ATOM 729 C C . GLN A 1 111 ? 2.406 -18.036 4.804 1.00 24.88 89 GLN A C 1
ATOM 730 O O . GLN A 1 111 ? 1.509 -18.453 5.543 1.00 24.41 89 GLN A O 1
ATOM 736 N N . GLU A 1 112 ? 2.522 -16.750 4.454 1.00 24.97 90 GLU A N 1
ATOM 737 C CA . GLU A 1 112 ? 1.482 -15.766 4.789 1.00 25.11 90 GLU A CA 1
ATOM 738 C C . GLU A 1 112 ? 0.195 -16.194 4.090 1.00 24.73 90 GLU A C 1
ATOM 739 O O . GLU A 1 112 ? 0.198 -16.468 2.885 1.00 24.86 90 GLU A O 1
ATOM 745 N N . ILE A 1 113 ? -0.894 -16.284 4.849 1.00 24.42 91 ILE A N 1
ATOM 746 C CA . ILE A 1 113 ? -2.174 -16.722 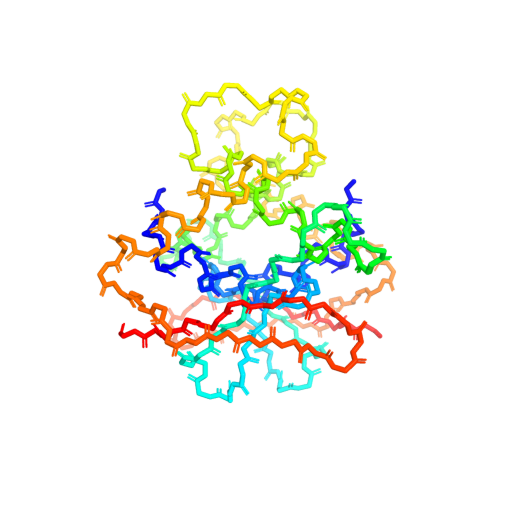4.280 1.00 24.03 91 ILE A CA 1
ATOM 747 C C . ILE A 1 113 ? -3.302 -15.697 4.395 1.00 23.84 91 ILE A C 1
ATOM 748 O O . ILE A 1 113 ? -4.343 -15.846 3.753 1.00 23.80 91 ILE A O 1
ATOM 753 N N . GLY A 1 114 ? -3.100 -14.659 5.197 1.00 23.53 92 GLY A N 1
ATOM 754 C CA . GLY A 1 114 ? -4.108 -13.622 5.313 1.00 23.49 92 GLY A CA 1
ATOM 755 C C . GLY A 1 114 ? -3.741 -12.513 6.265 1.00 23.57 92 GLY A C 1
ATOM 756 O O . GLY A 1 114 ? -2.590 -12.385 6.687 1.00 23.13 92 GLY A O 1
ATOM 757 N N . LYS A 1 115 ? -4.741 -11.708 6.593 1.00 23.87 93 LYS A N 1
ATOM 758 C CA . LYS A 1 115 ? -4.561 -10.581 7.483 1.00 24.19 93 LYS A CA 1
ATOM 759 C C . LYS A 1 115 ? -5.919 -10.168 8.003 1.00 24.42 93 LYS A C 1
ATOM 760 O O . LYS A 1 115 ? -6.955 -10.578 7.470 1.00 24.45 93 LYS A O 1
ATOM 766 N N . GLY A 1 116 ? -5.913 -9.353 9.045 1.00 24.47 94 GLY A N 1
ATOM 767 C CA . GLY A 1 116 ? -7.151 -8.869 9.606 1.00 25.16 94 GLY A CA 1
ATOM 768 C C . GLY A 1 116 ? -6.968 -7.786 10.636 1.00 25.72 94 GLY A C 1
ATOM 769 O O . GLY A 1 116 ? -5.851 -7.343 10.921 1.00 25.46 94 GLY A O 1
ATOM 770 N N . ILE A 1 117 ? -8.103 -7.361 11.176 1.00 26.42 95 ILE A N 1
ATOM 771 C CA . ILE A 1 117 ? -8.172 -6.380 12.240 1.00 27.22 95 ILE A CA 1
ATOM 772 C C . ILE A 1 117 ? -8.942 -7.040 13.373 1.00 27.79 95 ILE A C 1
ATOM 773 O O . ILE A 1 117 ? -10.005 -7.629 13.155 1.00 27.95 95 ILE A O 1
ATOM 778 N N . SER A 1 118 ? -8.399 -6.944 14.580 1.00 28.38 96 SER A N 1
ATOM 779 C CA . SER A 1 118 ? -9.086 -7.422 15.767 1.00 28.92 96 SER A CA 1
ATOM 780 C C . SER A 1 118 ? -10.156 -6.409 16.172 1.00 29.22 96 SER A C 1
ATOM 781 O O . SER A 1 118 ? -10.100 -5.245 15.767 1.00 29.00 96 SER A O 1
ATOM 784 N N . GLN A 1 119 ? -11.128 -6.853 16.967 1.00 29.79 97 GLN A N 1
ATOM 785 C CA . GLN A 1 119 ? -12.122 -5.940 17.532 1.00 30.20 97 GLN A CA 1
ATOM 786 C C . GLN A 1 119 ? -11.512 -4.908 18.492 1.00 29.91 97 GLN A C 1
ATOM 787 O O . GLN A 1 119 ? -12.127 -3.873 18.756 1.00 30.11 97 GLN A O 1
ATOM 793 N N . ASP A 1 120 ? -10.308 -5.182 18.998 1.00 29.45 98 ASP A N 1
ATOM 794 C CA . ASP A 1 120 ? -9.574 -4.187 19.791 1.00 28.77 98 ASP A CA 1
ATOM 795 C C . ASP A 1 120 ? -8.840 -3.160 18.918 1.00 27.85 98 ASP A C 1
ATOM 796 O O . ASP A 1 120 ? -8.216 -2.228 19.433 1.00 27.74 98 ASP A O 1
ATOM 801 N N . GLY A 1 121 ? -8.926 -3.340 17.601 1.00 26.82 99 GLY A N 1
ATOM 802 C CA . GLY A 1 121 ? -8.420 -2.361 16.643 1.00 25.71 99 GLY A CA 1
ATOM 803 C C . GLY A 1 121 ? -7.089 -2.682 15.991 1.00 25.07 99 GLY A C 1
ATOM 804 O O . GLY A 1 121 ? -6.748 -2.090 14.963 1.00 25.06 99 GLY A O 1
ATOM 805 N N . HIS A 1 122 ? -6.332 -3.610 16.572 1.00 24.37 100 HIS A N 1
ATOM 806 C CA . HIS A 1 122 ? -4.979 -3.878 16.084 1.00 23.82 100 HIS A CA 1
ATOM 807 C C . HIS A 1 122 ? -4.943 -4.745 14.825 1.00 23.09 100 HIS A C 1
ATOM 808 O O . HIS A 1 122 ? -5.809 -5.597 14.609 1.00 22.97 100 HIS A O 1
ATOM 815 N N . HIS A 1 123 ? -3.924 -4.502 14.006 1.00 22.09 101 HIS A N 1
ATOM 816 C CA . HIS A 1 123 ? -3.740 -5.164 12.721 1.00 21.29 101 HIS A CA 1
ATOM 817 C C . HIS A 1 123 ? -2.855 -6.389 12.923 1.00 20.19 101 HIS A C 1
ATOM 818 O O . HIS A 1 123 ? -1.932 -6.351 13.733 1.00 19.80 101 HIS A O 1
ATOM 825 N N . PHE A 1 124 ? -3.127 -7.469 12.196 1.00 19.12 102 PHE A N 1
ATOM 826 C CA . PHE A 1 124 ? -2.252 -8.644 12.243 1.00 18.53 102 PHE A CA 1
ATOM 827 C C . PHE A 1 124 ? -2.098 -9.319 10.888 1.00 18.12 102 PHE A C 1
ATOM 828 O O . PHE A 1 124 ? -2.932 -9.143 9.998 1.00 18.07 102 PHE A O 1
ATOM 836 N N . LEU A 1 125 ? -1.012 -10.072 10.744 1.00 17.62 103 LEU A N 1
ATOM 837 C CA . LEU A 1 125 ? -0.831 -10.982 9.621 1.00 17.50 103 LEU A CA 1
ATOM 838 C C . LEU A 1 125 ? -1.016 -12.408 10.118 1.00 17.48 103 LEU A C 1
ATOM 839 O O . LEU A 1 125 ? -0.732 -12.710 11.280 1.00 17.23 103 LEU A O 1
ATOM 844 N N . VAL A 1 126 ? -1.505 -13.277 9.239 1.00 17.58 104 VAL A N 1
ATOM 845 C CA . VAL A 1 126 ? -1.669 -14.691 9.564 1.00 17.86 104 VAL A CA 1
ATOM 846 C C . VAL A 1 126 ? -0.692 -15.525 8.741 1.00 18.01 104 VAL A C 1
ATOM 847 O O . VAL A 1 126 ? -0.603 -15.373 7.518 1.00 18.15 104 VAL A O 1
ATOM 851 N N . PHE A 1 127 ? 0.045 -16.392 9.430 1.00 18.17 105 PHE A N 1
ATOM 852 C CA . PHE A 1 127 ? 0.960 -17.331 8.794 1.00 18.44 105 PHE A CA 1
ATOM 853 C C . PHE A 1 127 ? 0.561 -18.757 9.111 1.00 19.26 105 PHE A C 1
ATOM 854 O O . PHE A 1 127 ? 0.072 -19.055 10.204 1.00 19.05 105 PHE A O 1
ATOM 862 N N . ARG A 1 128 ? 0.807 -19.634 8.148 1.00 20.72 106 ARG A N 1
ATOM 863 C CA . ARG A 1 128 ? 0.570 -21.050 8.313 1.00 22.59 106 ARG A CA 1
ATOM 864 C C . ARG A 1 128 ? 1.918 -21.778 8.400 1.00 22.42 106 ARG A C 1
ATOM 865 O O . ARG A 1 128 ? 2.831 -21.481 7.628 1.00 22.37 106 ARG A O 1
ATOM 873 N N . VAL A 1 129 ? 2.046 -22.708 9.346 1.00 22.82 107 VAL A N 1
ATOM 874 C CA . VAL A 1 129 ? 3.245 -23.539 9.463 1.00 23.40 107 VAL A CA 1
ATOM 875 C C . VAL A 1 129 ? 3.069 -24.785 8.596 1.00 23.88 107 VAL A C 1
ATOM 876 O O . VAL A 1 129 ? 2.155 -25.584 8.824 1.00 24.20 107 VAL A O 1
ATOM 880 N N . ARG A 1 130 ? 3.931 -24.928 7.590 1.00 24.09 108 ARG A N 1
ATOM 881 C CA . ARG A 1 130 ? 3.954 -26.119 6.745 1.00 24.01 108 ARG A CA 1
ATOM 882 C C . ARG A 1 130 ? 4.880 -27.152 7.380 1.00 24.68 108 ARG A C 1
ATOM 883 O O . ARG A 1 130 ? 5.938 -26.801 7.919 1.00 25.20 108 ARG A O 1
ATOM 891 N N . LYS B 1 25 ? 14.025 -6.112 32.908 1.00 28.46 3 LYS B N 1
ATOM 892 C CA . LYS B 1 25 ? 13.892 -7.597 32.853 1.00 28.09 3 LYS B CA 1
ATOM 893 C C . LYS B 1 25 ? 12.562 -8.054 33.439 1.00 27.03 3 LYS B C 1
ATOM 894 O O . LYS B 1 25 ? 12.080 -7.489 34.425 1.00 27.24 3 LYS B O 1
ATOM 900 N N . ALA B 1 26 ? 11.976 -9.077 32.819 1.00 25.36 4 ALA B N 1
ATOM 901 C CA . ALA B 1 26 ? 10.785 -9.737 33.348 1.00 23.70 4 ALA B CA 1
ATOM 902 C C . ALA B 1 26 ? 11.035 -10.250 34.765 1.00 22.30 4 ALA B C 1
ATOM 903 O O . ALA B 1 26 ? 12.185 -10.451 35.167 1.00 22.36 4 ALA B O 1
ATOM 905 N N . SER B 1 27 ? 9.957 -10.445 35.523 1.00 20.76 5 SER B N 1
ATOM 906 C CA . SER B 1 27 ? 10.042 -11.125 36.810 1.00 19.37 5 SER B CA 1
ATOM 907 C C . SER B 1 27 ? 10.540 -12.544 36.564 1.00 18.74 5 SER B C 1
ATOM 908 O O . SER B 1 27 ? 10.337 -13.093 35.478 1.00 18.17 5 SER B O 1
ATOM 911 N N . ILE B 1 28 ? 11.195 -13.137 37.554 1.00 18.22 6 ILE B N 1
ATOM 912 C CA . ILE B 1 28 ? 11.737 -14.480 37.379 1.00 18.07 6 ILE B CA 1
ATOM 913 C C . ILE B 1 28 ? 10.625 -15.515 37.126 1.00 17.72 6 ILE B C 1
ATOM 914 O O . ILE B 1 28 ? 10.814 -16.435 36.326 1.00 17.76 6 ILE B O 1
ATOM 919 N N . LYS B 1 29 ? 9.467 -15.338 37.768 1.00 17.29 7 LYS B N 1
ATOM 920 C CA . LYS B 1 29 ? 8.295 -16.181 37.498 1.00 16.91 7 LYS B CA 1
ATOM 921 C C . LYS B 1 29 ? 7.862 -16.070 36.036 1.00 16.24 7 LYS B C 1
ATOM 922 O O . LYS B 1 29 ? 7.711 -17.089 35.362 1.00 15.95 7 LYS B O 1
ATOM 928 N N . ASP B 1 30 ? 7.680 -14.844 35.544 1.00 15.77 8 ASP B N 1
ATOM 929 C CA . ASP B 1 30 ? 7.337 -14.644 34.133 1.00 15.48 8 ASP B CA 1
ATOM 930 C C . ASP B 1 30 ? 8.422 -15.193 33.201 1.00 15.19 8 ASP B C 1
ATOM 931 O O . ASP B 1 30 ? 8.105 -15.782 32.164 1.00 15.03 8 ASP B O 1
ATOM 936 N N . TRP B 1 31 ? 9.690 -15.007 33.574 1.00 14.95 9 TRP B N 1
ATOM 937 C CA . TRP B 1 31 ? 10.814 -15.508 32.778 1.00 14.95 9 TRP B CA 1
ATOM 938 C C . TRP B 1 31 ? 10.752 -17.024 32.581 1.00 14.62 9 TRP B C 1
ATOM 939 O O . TRP B 1 31 ? 10.782 -17.493 31.444 1.00 14.54 9 TRP B O 1
ATOM 950 N N . ILE B 1 32 ? 10.657 -17.786 33.670 1.00 14.45 10 ILE B N 1
ATOM 951 C CA . ILE B 1 32 ? 10.650 -19.251 33.550 1.00 14.26 10 ILE B CA 1
ATOM 952 C C . ILE B 1 32 ? 9.380 -19.790 32.878 1.00 14.26 10 ILE B C 1
ATOM 953 O O . ILE B 1 32 ? 9.464 -20.712 32.068 1.00 14.14 10 ILE B O 1
ATOM 958 N N . VAL B 1 33 ? 8.222 -19.210 33.196 1.00 14.26 11 VAL B N 1
ATOM 959 C CA . VAL B 1 33 ? 6.962 -19.608 32.556 1.00 14.37 11 VAL B CA 1
ATOM 960 C C . VAL B 1 33 ? 7.077 -19.469 31.036 1.00 14.65 11 VAL B C 1
ATOM 961 O O . VAL B 1 33 ? 6.640 -20.349 30.290 1.00 14.72 11 VAL B O 1
ATOM 965 N N . CYS B 1 34 ? 7.688 -18.379 30.581 1.00 14.92 12 CYS B N 1
ATOM 966 C CA . CYS B 1 34 ? 7.887 -18.175 29.149 1.00 15.42 12 CYS B CA 1
ATOM 967 C C . CYS B 1 34 ? 8.835 -19.215 28.548 1.00 14.91 12 CYS B C 1
ATOM 968 O O . CYS B 1 34 ? 8.596 -19.704 27.442 1.00 14.68 12 CYS B O 1
ATOM 971 N N . GLN B 1 35 ? 9.890 -19.566 29.281 1.00 14.53 13 GLN B N 1
ATOM 972 C CA . GLN B 1 35 ? 10.830 -20.589 28.820 1.00 14.57 13 GLN B CA 1
ATOM 973 C C . GLN B 1 35 ? 10.143 -21.946 28.675 1.00 14.02 13 GLN B C 1
ATOM 974 O O . GLN B 1 35 ? 10.362 -22.651 27.689 1.00 13.92 13 GLN B O 1
ATOM 980 N N . VAL B 1 36 ? 9.320 -22.305 29.659 1.00 13.69 14 VAL B N 1
ATOM 981 C CA . VAL B 1 36 ? 8.553 -23.552 29.621 1.00 13.53 14 VAL B CA 1
ATOM 982 C C . VAL B 1 36 ? 7.560 -23.523 28.455 1.00 13.46 14 VAL B C 1
ATOM 983 O O . VAL B 1 36 ? 7.567 -24.424 27.613 1.00 13.34 14 VAL B O 1
ATOM 987 N N . ASN B 1 37 ? 6.736 -22.477 28.390 1.00 13.51 15 ASN B N 1
ATOM 988 C CA . ASN B 1 37 ? 5.814 -22.283 27.265 1.00 13.68 15 ASN B CA 1
ATOM 989 C C . ASN B 1 37 ? 6.478 -22.451 25.903 1.00 13.70 15 ASN B C 1
ATOM 990 O O . ASN B 1 37 ? 5.899 -23.054 24.999 1.00 13.91 15 ASN B O 1
ATOM 995 N N . SER B 1 38 ? 7.689 -21.912 25.767 1.00 13.74 16 SER B N 1
ATOM 996 C CA . SER B 1 38 ? 8.361 -21.787 24.471 1.00 13.85 16 SER B CA 1
ATOM 997 C C . SER B 1 38 ? 8.658 -23.112 23.780 1.00 14.17 16 SER B C 1
ATOM 998 O O . SER B 1 38 ? 8.712 -23.172 22.549 1.00 14.27 16 SER B O 1
ATOM 1001 N N . GLY B 1 39 ? 8.877 -24.158 24.571 1.00 14.67 17 GLY B N 1
ATOM 1002 C CA . GLY B 1 39 ? 9.260 -25.460 24.036 1.00 15.62 17 GLY B CA 1
ATOM 1003 C C . GLY B 1 39 ? 10.636 -25.491 23.390 1.00 16.28 17 GLY B C 1
ATOM 1004 O O . GLY B 1 39 ? 10.935 -26.405 22.616 1.00 16.45 17 GLY B O 1
ATOM 1005 N N A LYS B 1 40 ? 11.455 -24.484 23.698 0.50 16.52 18 LYS B N 1
ATOM 1006 N N B LYS B 1 40 ? 11.479 -24.508 23.706 0.50 16.63 18 LYS B N 1
ATOM 1007 C CA A LYS B 1 40 ? 12.829 -24.391 23.209 0.50 16.93 18 LYS B CA 1
ATOM 1008 C CA B LYS B 1 40 ? 12.822 -24.438 23.128 0.50 17.11 18 LYS B CA 1
ATOM 1009 C C A LYS B 1 40 ? 13.648 -25.580 23.701 0.50 16.98 18 LYS B C 1
ATOM 1010 C C B LYS B 1 40 ? 13.815 -25.393 23.804 0.50 17.17 18 LYS B C 1
ATOM 1011 O O A LYS B 1 40 ? 14.420 -26.176 22.945 0.50 16.99 18 LYS B O 1
ATOM 1012 O O B LYS B 1 40 ? 14.898 -25.639 23.269 0.50 17.30 18 LYS B O 1
ATOM 1023 N N . PHE B 1 41 ? 13.446 -25.930 24.969 1.00 17.14 19 PHE B N 1
ATOM 1024 C CA . PHE B 1 41 ? 14.286 -26.908 25.665 1.00 17.20 19 PHE B CA 1
ATOM 1025 C C . PHE B 1 41 ? 13.564 -28.230 25.940 1.00 17.03 19 PHE B C 1
ATOM 1026 O O . PHE B 1 41 ? 12.509 -28.237 26.581 1.00 17.16 19 PHE B O 1
ATOM 1034 N N . PRO B 1 42 ? 14.136 -29.354 25.459 1.00 16.88 20 PRO B N 1
ATOM 1035 C CA . PRO B 1 42 ? 13.550 -30.669 25.727 1.00 16.77 20 PRO B CA 1
ATOM 1036 C C . PRO B 1 42 ? 13.488 -30.910 27.231 1.00 16.39 20 PRO B C 1
ATOM 1037 O O . PRO B 1 42 ? 14.451 -30.614 27.939 1.00 16.73 20 PRO B O 1
ATOM 1041 N N . GLY B 1 43 ? 12.351 -31.402 27.717 1.00 16.00 21 GLY B N 1
ATOM 1042 C CA . GLY B 1 43 ? 12.181 -31.685 29.143 1.00 15.36 21 GLY B CA 1
ATOM 1043 C C . GLY B 1 43 ? 11.762 -30.505 30.009 1.00 14.88 21 GLY B C 1
ATOM 1044 O O . GLY B 1 43 ? 11.300 -30.696 31.136 1.00 14.59 21 GLY B O 1
ATOM 1045 N N . VAL B 1 44 ? 11.944 -29.287 29.499 1.00 14.71 22 VAL B N 1
ATOM 1046 C CA . VAL B 1 44 ? 11.469 -28.076 30.173 1.00 14.66 22 VAL B CA 1
ATOM 1047 C C . VAL B 1 44 ? 10.027 -27.879 29.706 1.00 14.94 22 VAL B C 1
ATOM 1048 O O . VAL B 1 44 ? 9.766 -27.241 28.683 1.00 14.96 22 VAL B O 1
ATOM 1052 N N . GLU B 1 45 ? 9.101 -28.462 30.461 1.00 15.45 23 GLU B N 1
ATOM 1053 C CA . GLU B 1 45 ? 7.744 -28.707 29.976 1.00 15.89 23 GLU B CA 1
ATOM 1054 C C . GLU B 1 45 ? 6.695 -28.674 31.086 1.00 15.78 23 GLU B C 1
ATOM 1055 O O . GLU B 1 45 ? 7.008 -28.880 32.260 1.00 15.32 23 GLU B O 1
ATOM 1061 N N . TRP B 1 46 ? 5.447 -28.432 30.693 1.00 16.06 24 TRP B N 1
ATOM 1062 C CA . TRP B 1 46 ? 4.313 -28.480 31.608 1.00 16.51 24 TRP B CA 1
ATOM 1063 C C . TRP B 1 46 ? 3.910 -29.914 31.926 1.00 17.09 24 TRP B C 1
ATOM 1064 O O . TRP B 1 46 ? 4.053 -30.809 31.090 1.00 17.23 24 TRP B O 1
ATOM 1075 N N . GLU B 1 47 ? 3.415 -30.130 33.140 1.00 18.15 25 GLU B N 1
ATOM 1076 C CA . GLU B 1 47 ? 2.861 -31.426 33.511 1.00 19.15 25 GLU B CA 1
ATOM 1077 C C . GLU B 1 47 ? 1.382 -31.488 33.174 1.00 19.90 25 GLU B C 1
ATOM 1078 O O . GLU B 1 47 ? 0.850 -32.560 32.877 1.00 20.31 25 GLU B O 1
ATOM 1084 N N . ASP B 1 48 ? 0.726 -30.334 33.218 1.00 20.64 26 ASP B N 1
ATOM 1085 C CA . ASP B 1 48 ? -0.715 -30.270 33.039 1.00 21.32 26 ASP B CA 1
ATOM 1086 C C . ASP B 1 48 ? -1.126 -29.262 31.975 1.00 21.81 26 ASP B C 1
ATOM 1087 O O . ASP B 1 48 ? -0.419 -28.282 31.720 1.00 21.45 26 ASP B O 1
ATOM 1092 N N . GLU B 1 49 ? -2.275 -29.520 31.356 1.00 22.58 27 GLU B N 1
ATOM 1093 C CA . GLU B 1 49 ? -2.886 -28.597 30.403 1.00 23.37 27 GLU B CA 1
ATOM 1094 C C . GLU B 1 49 ? -3.168 -27.237 31.035 1.00 23.16 27 GLU B C 1
ATOM 1095 O O . GLU B 1 49 ? -3.198 -26.216 30.345 1.00 23.25 27 GLU B O 1
ATOM 1101 N N . GLU B 1 50 ? -3.365 -27.237 32.351 1.00 22.95 28 GLU B N 1
ATOM 1102 C CA . GLU B 1 50 ? -3.693 -26.032 33.106 1.00 22.73 28 GLU B CA 1
ATOM 1103 C C . GLU B 1 50 ? -2.465 -25.169 33.420 1.00 21.91 28 GLU B C 1
ATOM 1104 O O . GLU B 1 50 ? -2.600 -24.050 33.924 1.00 21.61 28 GLU B O 1
ATOM 1110 N N . ARG B 1 51 ? -1.282 -25.700 33.104 1.00 21.38 29 ARG B N 1
ATOM 1111 C CA . ARG B 1 51 ? 0.005 -25.009 33.271 1.00 21.00 29 ARG B CA 1
ATOM 1112 C C . ARG B 1 51 ? 0.225 -24.479 34.680 1.00 20.29 29 ARG B C 1
ATOM 1113 O O . ARG B 1 51 ? 0.527 -23.298 34.883 1.00 20.08 29 ARG B O 1
ATOM 1121 N N . THR B 1 52 ? 0.065 -25.375 35.647 1.00 19.72 30 THR B N 1
ATOM 1122 C CA . THR B 1 52 ? 0.292 -25.051 37.049 1.00 19.29 30 THR B CA 1
ATOM 1123 C C . THR B 1 52 ? 1.536 -25.753 37.583 1.00 18.63 30 THR B C 1
ATOM 1124 O O . THR B 1 52 ? 2.075 -25.353 38.612 1.00 18.66 30 THR B O 1
ATOM 1128 N N . ARG B 1 53 ? 1.978 -26.802 36.892 1.00 17.71 31 ARG B N 1
ATOM 1129 C CA . ARG B 1 53 ? 3.171 -27.543 37.293 1.00 17.23 31 ARG B CA 1
ATOM 1130 C C . ARG B 1 53 ? 4.106 -27.745 36.113 1.00 16.20 31 ARG B C 1
ATOM 1131 O O . ARG B 1 53 ? 3.685 -28.216 35.054 1.00 15.87 31 ARG B O 1
ATOM 1139 N N . PHE B 1 54 ? 5.371 -27.379 36.299 1.00 15.26 32 PHE B N 1
ATOM 1140 C CA . PHE B 1 54 ? 6.387 -27.599 35.273 1.00 14.71 32 PHE B CA 1
ATOM 1141 C C . PHE B 1 54 ? 7.599 -28.392 35.770 1.00 14.40 32 PHE B C 1
ATOM 1142 O O . PHE B 1 54 ? 7.848 -28.485 36.976 1.00 14.24 32 PHE B O 1
ATOM 1150 N N . ARG B 1 55 ? 8.335 -28.964 34.820 1.00 14.27 33 ARG B N 1
ATOM 1151 C CA . ARG B 1 55 ? 9.520 -29.769 35.097 1.00 14.34 33 ARG B CA 1
ATOM 1152 C C . ARG B 1 55 ? 10.784 -29.081 34.603 1.00 14.02 33 ARG B C 1
ATOM 1153 O O . ARG B 1 55 ? 10.796 -28.487 33.519 1.00 13.84 33 ARG B O 1
ATOM 1161 N N . ILE B 1 56 ? 11.841 -29.178 35.406 1.00 13.90 34 ILE B N 1
ATOM 1162 C CA . ILE B 1 56 ? 13.167 -28.696 35.041 1.00 14.12 34 ILE B CA 1
ATOM 1163 C C . ILE B 1 56 ? 14.132 -29.879 35.100 1.00 14.05 34 ILE B C 1
ATOM 1164 O O . ILE B 1 56 ? 14.343 -30.446 36.171 1.00 14.07 34 ILE B O 1
ATOM 1169 N N . PRO B 1 57 ? 14.703 -30.274 33.948 1.00 14.13 35 PRO B N 1
ATOM 1170 C CA . PRO B 1 57 ? 15.663 -31.376 33.954 1.00 14.04 35 PRO B CA 1
ATOM 1171 C C . PRO B 1 57 ? 16.895 -31.050 34.790 1.00 14.04 35 PRO B C 1
ATOM 1172 O O . PRO B 1 57 ? 17.449 -29.951 34.682 1.00 13.87 35 PRO B O 1
ATOM 1176 N N . VAL B 1 58 ? 17.297 -32.000 35.630 1.00 14.04 36 VAL B N 1
ATOM 1177 C CA . VAL B 1 58 ? 18.431 -31.807 36.532 1.00 14.00 36 VAL B CA 1
ATOM 1178 C C . VAL B 1 58 ? 19.380 -33.009 36.549 1.00 14.17 36 VAL B C 1
ATOM 1179 O O . VAL B 1 58 ? 20.033 -33.281 37.558 1.00 14.42 36 VAL B O 1
ATOM 1183 N N . THR B 1 59 ? 19.464 -33.720 35.427 1.00 14.30 37 THR B N 1
ATOM 1184 C CA . THR B 1 59 ? 20.382 -34.848 35.316 1.00 14.57 37 THR B CA 1
ATOM 1185 C C . THR B 1 59 ? 21.802 -34.378 35.640 1.00 14.97 37 THR B C 1
ATOM 1186 O O . THR B 1 59 ? 22.253 -33.362 35.103 1.00 14.67 37 THR B O 1
ATOM 1190 N N . PRO B 1 60 ? 22.491 -35.089 36.555 1.00 15.76 38 PRO B N 1
ATOM 1191 C CA . PRO B 1 60 ? 23.874 -34.743 36.877 1.00 16.65 38 PRO B CA 1
ATOM 1192 C C . PRO B 1 60 ? 24.804 -34.889 35.677 1.00 17.78 38 PRO B C 1
ATOM 1193 O O . PRO B 1 60 ? 24.584 -35.739 34.811 1.00 17.77 38 PRO B O 1
ATOM 1197 N N . LEU B 1 61 ? 25.835 -34.051 35.653 1.00 19.13 39 LEU B N 1
ATOM 1198 C CA . LEU B 1 61 ? 26.758 -33.929 34.529 1.00 20.79 39 LEU B CA 1
ATOM 1199 C C . LEU B 1 61 ? 27.482 -35.226 34.161 1.00 21.52 39 LEU B C 1
ATOM 1200 O O . LEU B 1 61 ? 27.724 -35.487 32.980 1.00 22.08 39 LEU B O 1
ATOM 1205 N N . ALA B 1 62 ? 27.8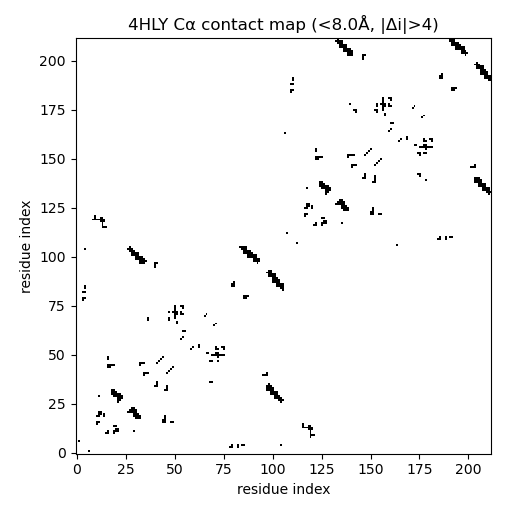22 -36.034 35.163 1.00 22.20 40 ALA B N 1
ATOM 1206 C CA . ALA B 1 62 ? 28.570 -37.271 34.923 1.00 22.78 40 ALA B CA 1
ATOM 1207 C C . ALA B 1 62 ? 27.678 -38.516 34.817 1.00 22.99 40 ALA B C 1
ATOM 1208 O O . ALA B 1 62 ? 28.177 -39.637 34.689 1.00 23.45 40 ALA B O 1
ATOM 1210 N N . ASP B 1 63 ? 26.362 -38.305 34.866 1.00 22.89 41 ASP B N 1
ATOM 1211 C CA . ASP B 1 63 ? 25.364 -39.362 34.676 1.00 22.65 41 ASP B CA 1
ATOM 1212 C C . ASP B 1 63 ? 25.325 -39.766 33.199 1.00 22.27 41 ASP B C 1
ATOM 1213 O O . ASP B 1 63 ? 25.377 -38.894 32.328 1.00 22.09 41 ASP B O 1
ATOM 1218 N N . PRO B 1 64 ? 25.235 -41.082 32.904 1.00 22.10 42 PRO B N 1
ATOM 1219 C CA . PRO B 1 64 ? 25.214 -41.509 31.494 1.00 22.13 42 PRO B CA 1
ATOM 1220 C C . PRO B 1 64 ? 24.061 -40.952 30.642 1.00 22.07 42 PRO B C 1
ATOM 1221 O O . PRO B 1 64 ? 24.146 -40.981 29.415 1.00 22.18 42 PRO B O 1
ATOM 1225 N N . CYS B 1 65 ? 23.009 -40.446 31.282 1.00 21.90 43 CYS B N 1
ATOM 1226 C CA . CYS B 1 65 ? 21.859 -39.898 30.564 1.00 21.69 43 CYS B CA 1
ATOM 1227 C C . CYS B 1 65 ? 21.914 -38.382 30.347 1.00 20.86 43 CYS B C 1
ATOM 1228 O O . CYS B 1 65 ? 20.966 -37.809 29.810 1.00 20.89 43 CYS B O 1
ATOM 1231 N N . PHE B 1 66 ? 23.004 -37.731 30.752 1.00 20.15 44 PHE B N 1
ATOM 1232 C CA . PHE B 1 66 ? 23.107 -36.274 30.597 1.00 19.73 44 PHE B CA 1
ATOM 1233 C C . PHE B 1 66 ? 23.067 -35.860 29.129 1.00 19.60 44 PHE B C 1
ATOM 1234 O O . PHE B 1 66 ? 23.834 -36.371 28.308 1.00 19.64 44 PHE B O 1
ATOM 1242 N N A GLU B 1 67 ? 22.184 -34.906 28.826 0.50 19.61 45 GLU B N 1
ATOM 1243 N N B GLU B 1 67 ? 22.136 -34.974 28.798 0.50 19.38 45 GLU B N 1
ATOM 1244 C CA A GLU B 1 67 ? 22.013 -34.347 27.482 0.50 19.56 45 GLU B CA 1
ATOM 1245 C CA B GLU B 1 67 ? 22.119 -34.347 27.488 0.50 19.17 45 GLU B CA 1
ATOM 1246 C C A GLU B 1 67 ? 22.033 -32.825 27.556 0.50 19.27 45 GLU B C 1
ATOM 1247 C C B GLU B 1 67 ? 22.152 -32.852 27.692 0.50 19.07 45 GLU B C 1
ATOM 1248 O O A GLU B 1 67 ? 21.104 -32.228 28.110 0.50 19.18 45 GLU B O 1
ATOM 1249 O O B GLU B 1 67 ? 21.381 -32.306 28.482 0.50 19.10 45 GLU B O 1
ATOM 1260 N N . TRP B 1 68 ? 23.065 -32.201 26.983 1.00 19.06 46 TRP B N 1
ATOM 1261 C CA . TRP B 1 68 ? 23.254 -30.760 27.101 1.00 18.93 46 TRP B CA 1
ATOM 1262 C C . TRP B 1 68 ? 22.012 -29.910 26.822 1.00 18.82 46 TRP B C 1
ATOM 1263 O O . TRP B 1 68 ? 21.669 -29.038 27.624 1.00 18.59 46 TRP B O 1
ATOM 1274 N N . ARG B 1 69 ? 21.346 -30.157 25.699 1.00 18.72 47 ARG B N 1
ATOM 1275 C CA . ARG B 1 69 ? 20.211 -29.326 25.301 1.00 18.73 47 ARG B CA 1
ATOM 1276 C C . ARG B 1 69 ? 19.040 -29.395 26.286 1.00 18.08 47 ARG B C 1
ATOM 1277 O O . ARG B 1 69 ? 18.257 -28.449 26.390 1.00 17.66 47 ARG B O 1
ATOM 1285 N N . ARG B 1 70 ? 18.954 -30.505 27.018 1.00 17.59 48 ARG B N 1
ATOM 1286 C CA . ARG B 1 70 ? 17.921 -30.721 28.030 1.00 17.10 48 ARG B CA 1
ATOM 1287 C C . ARG B 1 70 ? 18.366 -30.323 29.443 1.00 16.50 48 ARG B C 1
ATOM 1288 O O . ARG B 1 70 ? 17.641 -29.617 30.150 1.00 16.03 48 ARG B O 1
ATOM 1296 N N . ASP B 1 71 ? 19.552 -30.779 29.843 1.00 15.98 49 ASP B N 1
ATOM 1297 C CA . ASP B 1 71 ? 20.003 -30.676 31.234 1.00 15.73 49 ASP B CA 1
ATOM 1298 C C . ASP B 1 71 ? 20.955 -29.509 31.501 1.00 15.65 49 ASP B C 1
ATOM 1299 O O . ASP B 1 71 ? 21.211 -29.172 32.660 1.00 15.58 49 ASP B O 1
ATOM 1304 N N . GLY B 1 72 ? 21.474 -28.892 30.443 1.00 15.58 50 GLY B N 1
ATOM 1305 C CA . GLY B 1 72 ? 22.492 -27.851 30.600 1.00 15.72 50 GLY B CA 1
ATOM 1306 C C . GLY B 1 72 ? 22.155 -26.478 30.047 1.00 15.97 50 GLY B C 1
ATOM 1307 O O . GLY B 1 72 ? 22.419 -25.464 30.698 1.00 16.04 50 GLY B O 1
ATOM 1308 N N . GLU B 1 73 ? 21.570 -26.446 28.852 1.00 16.20 51 GLU B N 1
ATOM 1309 C CA . GLU B 1 73 ? 21.392 -25.195 28.110 1.00 16.37 51 GLU B CA 1
ATOM 1310 C C . GLU B 1 73 ? 20.568 -24.142 28.849 1.00 15.83 51 GLU B C 1
ATOM 1311 O O . GLU B 1 73 ? 20.966 -22.975 28.905 1.00 15.90 51 GLU B O 1
ATOM 1317 N N . LEU B 1 74 ? 19.430 -24.546 29.412 1.00 15.20 52 LEU B N 1
ATOM 1318 C CA . LEU B 1 74 ? 18.550 -23.598 30.099 1.00 14.74 52 LEU B CA 1
ATOM 1319 C C . LEU B 1 74 ? 19.289 -22.849 31.208 1.00 14.63 52 LEU B C 1
ATOM 1320 O O . LEU B 1 74 ? 19.160 -21.628 31.327 1.00 14.67 52 LEU B O 1
ATOM 1325 N N . GLY B 1 75 ? 20.070 -23.580 32.000 1.00 14.65 53 GLY B N 1
ATOM 1326 C CA . GLY B 1 75 ? 20.910 -22.973 33.025 1.00 14.79 53 GLY B CA 1
ATOM 1327 C C . GLY B 1 75 ? 21.849 -21.902 32.495 1.00 14.92 53 GLY B C 1
ATOM 1328 O O . GLY B 1 75 ? 22.052 -20.877 33.152 1.00 15.20 53 GLY B O 1
ATOM 1329 N N . VAL B 1 76 ? 22.426 -22.126 31.315 1.00 15.08 54 VAL B N 1
ATOM 1330 C CA . VAL B 1 76 ? 23.316 -21.125 30.718 1.00 15.44 54 VAL B CA 1
ATOM 1331 C C . VAL B 1 76 ? 22.511 -19.931 30.209 1.00 15.53 54 VAL B C 1
ATOM 1332 O O . VAL B 1 76 ? 22.935 -18.782 30.365 1.00 15.80 54 VAL B O 1
ATOM 1336 N N . VAL B 1 77 ? 21.346 -20.201 29.621 1.00 15.65 55 VAL B N 1
ATOM 1337 C CA . VAL B 1 77 ? 20.438 -19.133 29.198 1.00 15.75 55 VAL B CA 1
ATOM 1338 C C . VAL B 1 77 ? 20.069 -18.253 30.397 1.00 15.71 55 VAL B C 1
ATOM 1339 O O . VAL B 1 77 ? 20.048 -17.026 30.282 1.00 16.00 55 VAL B O 1
ATOM 1343 N N . TYR B 1 78 ? 19.813 -18.881 31.545 1.00 15.74 56 TYR B N 1
ATOM 1344 C CA . TYR B 1 78 ? 19.566 -18.137 32.775 1.00 15.75 56 TYR B CA 1
ATOM 1345 C C . TYR B 1 78 ? 20.711 -17.173 33.088 1.00 15.92 56 TYR B C 1
ATOM 1346 O O . TYR B 1 78 ? 20.477 -15.992 33.343 1.00 15.84 56 TYR B O 1
ATOM 1355 N N . ILE B 1 79 ? 21.940 -17.682 33.070 1.00 16.50 57 ILE B N 1
ATOM 1356 C CA . ILE B 1 79 ? 23.115 -16.872 33.393 1.00 17.24 57 ILE B CA 1
ATOM 1357 C C . ILE B 1 79 ? 23.336 -15.749 32.380 1.00 17.68 57 ILE B C 1
ATOM 1358 O O . ILE B 1 79 ? 23.620 -14.611 32.765 1.00 17.85 57 ILE B O 1
ATOM 1363 N N . ARG B 1 80 ? 23.176 -16.066 31.096 1.00 18.31 58 ARG B N 1
ATOM 1364 C CA . ARG B 1 80 ? 23.331 -15.075 30.031 1.00 18.96 58 ARG B CA 1
ATOM 1365 C C . ARG B 1 80 ? 22.307 -13.948 30.119 1.00 18.78 58 ARG B C 1
ATOM 1366 O O . ARG B 1 80 ? 22.650 -12.778 29.935 1.00 18.74 58 ARG B O 1
ATOM 1374 N N . GLU B 1 81 ? 21.056 -14.310 30.398 1.00 18.48 59 GLU B N 1
ATOM 1375 C CA . GLU B 1 81 ? 19.940 -13.361 30.386 1.00 18.54 59 GLU B CA 1
ATOM 1376 C C . GLU B 1 81 ? 19.699 -12.644 31.714 1.00 18.69 59 GLU B C 1
ATOM 1377 O O . GLU B 1 81 ? 19.225 -11.506 31.720 1.00 18.81 59 GLU B O 1
ATOM 1383 N N . ARG B 1 82 ? 20.015 -13.298 32.830 1.00 19.00 60 ARG B N 1
ATOM 1384 C CA . ARG B 1 82 ? 19.703 -12.733 34.150 1.00 19.59 60 ARG B CA 1
ATOM 1385 C C . ARG B 1 82 ? 20.923 -12.224 34.931 1.00 20.13 60 ARG B C 1
ATOM 1386 O O . ARG B 1 82 ? 20.801 -11.284 35.719 1.00 20.25 60 ARG B O 1
ATOM 1394 N N . GLY B 1 83 ? 22.085 -12.835 34.712 1.00 20.77 61 GLY B N 1
ATOM 1395 C CA . GLY B 1 83 ? 23.306 -12.455 35.428 1.00 21.92 61 GLY B CA 1
ATOM 1396 C C . GLY B 1 83 ? 24.041 -11.272 34.822 1.00 22.99 61 GLY B C 1
ATOM 1397 O O . GLY B 1 83 ? 23.773 -10.879 33.684 1.00 23.16 61 GLY B O 1
ATOM 1398 N N . ASN B 1 84 ? 24.970 -10.704 35.590 1.00 24.59 62 ASN B N 1
ATOM 1399 C CA . ASN B 1 84 ? 25.793 -9.586 35.123 1.00 25.87 62 ASN B CA 1
ATOM 1400 C C . ASN B 1 84 ? 27.270 -9.954 34.983 1.00 26.55 62 ASN B C 1
ATOM 1401 O O . ASN B 1 84 ? 28.055 -9.174 34.448 1.00 26.45 62 ASN B O 1
ATOM 1406 N N . MET B 1 85 ? 27.645 -11.134 35.473 1.00 27.32 63 MET B N 1
ATOM 1407 C CA . MET B 1 85 ? 29.041 -11.576 35.451 1.00 27.90 63 MET B CA 1
ATOM 1408 C C . MET B 1 85 ? 29.422 -12.222 34.119 1.00 27.21 63 MET B C 1
ATOM 1409 O O . MET B 1 85 ? 28.564 -12.802 33.450 1.00 27.13 63 MET B O 1
ATOM 1414 N N . PRO B 1 86 ? 30.711 -12.123 33.725 1.00 26.49 64 PRO B N 1
ATOM 1415 C CA . PRO B 1 86 ? 31.138 -12.748 32.475 1.00 26.16 64 PRO B CA 1
ATOM 1416 C C . PRO B 1 86 ? 30.801 -14.231 32.435 1.00 25.88 64 PRO B C 1
ATOM 1417 O O . PRO B 1 86 ? 31.038 -14.955 33.408 1.00 25.88 64 PRO B O 1
ATOM 1421 N N . VAL B 1 87 ? 30.237 -14.662 31.312 1.00 25.58 65 VAL B N 1
ATOM 1422 C CA . VAL B 1 87 ? 29.840 -16.048 31.128 1.00 25.42 65 VAL B CA 1
ATOM 1423 C C . VAL B 1 87 ? 31.036 -16.817 30.565 1.00 25.32 65 VAL B C 1
ATOM 1424 O O . VAL B 1 87 ? 31.160 -17.011 29.351 1.00 25.46 65 VAL B O 1
ATOM 1428 N N . ASP B 1 88 ? 31.923 -17.229 31.467 1.00 25.17 66 ASP B N 1
ATOM 1429 C CA . ASP B 1 88 ? 33.159 -17.909 31.084 1.00 24.85 66 ASP B CA 1
ATOM 1430 C C . ASP B 1 88 ? 32.998 -19.431 31.068 1.00 24.23 66 ASP B C 1
ATOM 1431 O O . ASP B 1 88 ? 31.883 -19.946 31.201 1.00 24.08 66 ASP B O 1
ATOM 1436 N N . ALA B 1 89 ? 34.114 -20.139 30.907 1.00 23.58 67 ALA B N 1
ATOM 1437 C CA . ALA B 1 89 ? 34.112 -21.598 30.821 1.00 23.15 67 ALA B CA 1
ATOM 1438 C C . ALA B 1 89 ? 33.548 -22.289 32.065 1.00 22.92 67 ALA B C 1
ATOM 1439 O O . ALA B 1 89 ? 33.110 -23.438 31.983 1.00 23.05 67 ALA B O 1
ATOM 1441 N N . SER B 1 90 ? 33.549 -21.588 33.201 1.00 22.65 68 SER B N 1
ATOM 1442 C CA . SER B 1 90 ? 32.997 -22.121 34.451 1.00 22.38 68 SER B CA 1
ATOM 1443 C C . SER B 1 90 ? 31.527 -22.536 34.322 1.00 22.02 68 SER B C 1
ATOM 1444 O O . SER B 1 90 ? 31.030 -23.308 35.142 1.00 22.05 68 SER B O 1
ATOM 1447 N N . PHE B 1 91 ? 30.843 -22.029 33.297 1.00 21.63 69 PHE B N 1
ATOM 1448 C CA . PHE B 1 91 ? 29.439 -22.377 33.060 1.00 21.47 69 PHE B CA 1
ATOM 1449 C C . PHE B 1 91 ? 29.226 -23.437 31.973 1.00 21.49 69 PHE B C 1
ATOM 1450 O O . PHE B 1 91 ? 28.125 -23.552 31.435 1.00 21.42 69 PHE B O 1
ATOM 1458 N N . LYS B 1 92 ? 30.259 -24.213 31.649 1.00 21.64 70 LYS B N 1
ATOM 1459 C CA . LYS B 1 92 ? 30.125 -25.240 30.606 1.00 21.76 70 LYS B CA 1
ATOM 1460 C C . LYS B 1 92 ? 29.572 -26.555 31.148 1.00 21.74 70 LYS B C 1
ATOM 1461 O O . LYS B 1 92 ? 29.472 -27.552 30.425 1.00 22.02 70 LYS B O 1
ATOM 1467 N N . GLY B 1 93 ? 29.201 -26.537 32.425 1.00 21.60 71 GLY B N 1
ATOM 1468 C CA . GLY B 1 93 ? 28.605 -27.689 33.085 1.00 21.44 71 GLY B CA 1
ATOM 1469 C C . GLY B 1 93 ? 27.243 -27.322 33.633 1.00 21.22 71 GLY B C 1
ATOM 1470 O O . GLY B 1 93 ? 26.388 -26.820 32.900 1.00 21.27 71 GLY B O 1
ATOM 1471 N N . THR B 1 94 ? 27.047 -27.556 34.926 1.00 21.15 72 THR B N 1
ATOM 1472 C CA . THR B 1 94 ? 25.745 -27.324 35.549 1.00 21.08 72 THR B CA 1
ATOM 1473 C C . THR B 1 94 ? 25.732 -26.162 36.552 1.00 20.79 72 THR B C 1
ATOM 1474 O O . THR B 1 94 ? 24.776 -26.016 37.320 1.00 20.94 72 THR B O 1
ATOM 1478 N N . ARG B 1 95 ? 26.772 -25.326 36.525 1.00 20.71 73 ARG B N 1
ATOM 1479 C CA . ARG B 1 95 ? 26.861 -24.165 37.422 1.00 20.78 73 ARG B CA 1
ATOM 1480 C C . ARG B 1 95 ? 25.686 -23.202 37.240 1.00 19.93 73 ARG B C 1
ATOM 1481 O O . ARG B 1 95 ? 25.101 -22.740 38.221 1.00 19.86 73 ARG B O 1
ATOM 1489 N N . GLY B 1 96 ? 25.349 -22.904 35.987 1.00 19.19 74 GLY B N 1
ATOM 1490 C CA . GLY B 1 96 ? 24.256 -21.983 35.671 1.00 18.38 74 GLY B CA 1
ATOM 1491 C C . GLY B 1 96 ? 22.899 -22.511 36.089 1.00 17.72 74 GLY B C 1
ATOM 1492 O O . GLY B 1 96 ? 22.069 -21.768 36.619 1.00 17.50 74 GLY B O 1
ATOM 1493 N N . ARG B 1 97 ? 22.684 -23.801 35.844 1.00 17.34 75 ARG B N 1
ATOM 1494 C CA . ARG B 1 97 ? 21.471 -24.489 36.266 1.00 17.31 75 ARG B CA 1
AT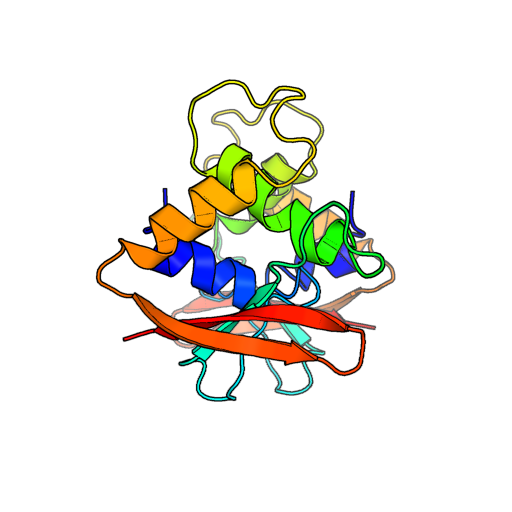OM 1495 C C . ARG B 1 97 ? 21.315 -24.402 37.777 1.00 17.68 75 ARG B C 1
ATOM 1496 O O . ARG B 1 97 ? 20.229 -24.123 38.283 1.00 17.65 75 ARG B O 1
ATOM 1504 N N . ARG B 1 98 ? 22.413 -24.637 38.486 1.00 18.60 76 ARG B N 1
ATOM 1505 C CA . ARG B 1 98 ? 22.445 -24.527 39.933 1.00 19.34 76 ARG B CA 1
ATOM 1506 C C . ARG B 1 98 ? 21.987 -23.146 40.410 1.00 19.02 76 ARG B C 1
ATOM 1507 O O . ARG B 1 98 ? 21.138 -23.048 41.297 1.00 18.83 76 ARG B O 1
ATOM 1515 N N . ARG B 1 99 ? 22.537 -22.087 39.817 1.00 18.89 77 ARG B N 1
ATOM 1516 C CA . ARG B 1 99 ? 22.133 -20.726 40.175 1.00 18.82 77 ARG B CA 1
ATOM 1517 C C . ARG B 1 99 ? 20.673 -20.470 39.829 1.00 17.74 77 ARG B C 1
ATOM 1518 O O . ARG B 1 99 ? 19.949 -19.839 40.598 1.00 17.69 77 ARG B O 1
ATOM 1526 N N . MET B 1 100 ? 20.245 -20.977 38.676 1.00 16.91 78 MET B N 1
ATOM 1527 C CA . MET B 1 100 ? 18.860 -20.848 38.255 1.00 16.26 78 MET B CA 1
ATOM 1528 C C . MET B 1 100 ? 17.882 -21.520 39.218 1.00 15.96 78 MET B C 1
ATOM 1529 O O . MET B 1 100 ? 16.875 -20.920 39.588 1.00 15.54 78 MET B O 1
ATOM 1534 N N . LEU B 1 101 ? 18.175 -22.760 39.612 1.00 16.07 79 LEU B N 1
ATOM 1535 C CA . LEU B 1 101 ? 17.289 -23.509 40.508 1.00 16.47 79 LEU B CA 1
ATOM 1536 C C . LEU B 1 101 ? 17.114 -22.804 41.847 1.00 16.75 79 LEU B C 1
ATOM 1537 O O . LEU B 1 101 ? 16.013 -22.766 42.401 1.00 16.85 79 LEU B O 1
ATOM 1542 N N . ALA B 1 102 ? 18.213 -22.246 42.353 1.00 16.91 80 ALA B N 1
ATOM 1543 C CA . ALA B 1 102 ? 18.205 -21.484 43.595 1.00 17.06 80 ALA B CA 1
ATOM 1544 C C . ALA B 1 102 ? 17.270 -20.286 43.474 1.00 17.35 80 ALA B C 1
ATOM 1545 O O . ALA B 1 102 ? 16.469 -20.024 44.374 1.00 17.71 80 ALA B O 1
ATOM 1547 N N . ALA B 1 103 ? 17.371 -19.575 42.351 1.00 17.52 81 ALA B N 1
ATOM 1548 C CA . ALA B 1 103 ? 16.503 -18.434 42.077 1.00 17.79 81 ALA B CA 1
ATOM 1549 C C . ALA B 1 103 ? 15.035 -18.856 41.996 1.00 18.07 81 ALA B C 1
ATOM 1550 O O . ALA B 1 103 ? 14.161 -18.169 42.525 1.00 18.47 81 ALA B O 1
ATOM 1552 N N . LEU B 1 104 ? 14.770 -19.993 41.356 1.00 18.10 82 LEU B N 1
ATOM 1553 C CA . LEU B 1 104 ? 13.400 -20.498 41.227 1.00 18.53 82 LEU B CA 1
ATOM 1554 C C . LEU B 1 104 ? 12.777 -20.874 42.570 1.00 19.21 82 LEU B C 1
ATOM 1555 O O . LEU B 1 104 ? 11.602 -20.596 42.813 1.00 18.98 82 LEU B O 1
ATOM 1560 N N . ARG B 1 105 ? 13.566 -21.509 43.432 1.00 20.45 83 ARG B N 1
ATOM 1561 C CA . ARG B 1 105 ? 13.090 -21.931 44.748 1.00 21.72 83 ARG B CA 1
ATOM 1562 C C . ARG B 1 105 ? 12.749 -20.740 45.630 1.00 22.29 83 ARG B C 1
ATOM 1563 O O . ARG B 1 105 ? 11.839 -20.808 46.456 1.00 22.67 83 ARG B O 1
ATOM 1571 N N . ARG B 1 106 ? 13.486 -19.652 45.438 1.00 22.76 84 ARG B N 1
ATOM 1572 C CA . ARG B 1 106 ? 13.399 -18.481 46.295 1.00 23.38 84 ARG B CA 1
ATOM 1573 C C . ARG B 1 106 ? 12.299 -17.503 45.879 1.00 22.94 84 ARG B C 1
ATOM 1574 O O . ARG B 1 106 ? 11.906 -16.638 46.666 1.00 22.78 84 ARG B O 1
ATOM 1582 N N . THR B 1 107 ? 11.810 -17.625 44.647 1.00 22.42 85 THR B 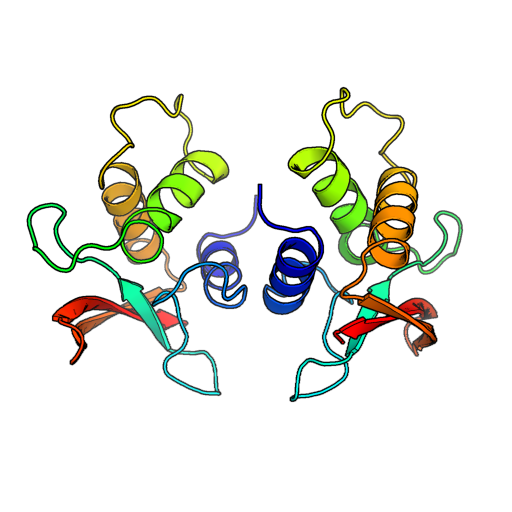N 1
ATOM 1583 C CA . THR B 1 107 ? 10.784 -16.703 44.157 1.00 22.25 85 THR B CA 1
ATOM 1584 C C . THR B 1 107 ? 9.408 -17.026 44.742 1.00 22.17 85 THR B C 1
ATOM 1585 O O . THR B 1 107 ? 9.005 -18.187 44.802 1.00 21.92 85 THR B O 1
ATOM 1589 N N . ARG B 1 108 ? 8.697 -15.989 45.173 1.00 22.17 86 ARG B N 1
ATOM 1590 C CA . ARG B 1 108 ? 7.451 -16.167 45.920 1.00 22.20 86 ARG B CA 1
ATOM 1591 C C . ARG B 1 108 ? 6.287 -16.738 45.102 1.00 22.15 86 ARG B C 1
ATOM 1592 O O . ARG B 1 108 ? 5.352 -17.306 45.671 1.00 22.36 86 ARG B O 1
ATOM 1600 N N . GLY B 1 109 ? 6.351 -16.609 43.779 1.00 22.09 87 GLY B N 1
ATOM 1601 C CA . GLY B 1 109 ? 5.309 -17.149 42.903 1.00 21.74 87 GLY B CA 1
ATOM 1602 C C . GLY B 1 109 ? 5.459 -18.625 42.566 1.00 21.48 87 GLY B C 1
ATOM 1603 O O . GLY B 1 109 ? 4.597 -19.202 41.897 1.00 21.61 87 GLY B O 1
ATOM 1604 N N . LEU B 1 110 ? 6.549 -19.236 43.031 1.00 21.02 88 LEU B N 1
ATOM 1605 C CA . LEU B 1 110 ? 6.858 -20.636 42.722 1.00 20.71 88 LEU B CA 1
ATOM 1606 C C . LEU B 1 110 ? 7.183 -21.458 43.964 1.00 20.72 88 LEU B C 1
ATOM 1607 O O . LEU B 1 110 ? 7.618 -20.917 44.978 1.00 20.68 88 LEU B O 1
ATOM 1612 N N . GLN B 1 111 ? 6.983 -22.771 43.864 1.00 20.62 89 GLN B N 1
ATOM 1613 C CA . GLN B 1 111 ? 7.274 -23.699 44.951 1.00 20.83 89 GLN B CA 1
ATOM 1614 C C . GLN B 1 111 ? 7.765 -25.026 44.373 1.00 20.55 89 GLN B C 1
ATOM 1615 O O . GLN B 1 111 ? 7.075 -25.630 43.549 1.00 20.48 89 GLN B O 1
ATOM 1621 N N . GLU B 1 112 ? 8.954 -25.471 44.784 1.00 20.13 90 GLU B N 1
ATOM 1622 C CA . GLU B 1 112 ? 9.424 -26.806 44.403 1.00 20.22 90 GLU B CA 1
ATOM 1623 C C . GLU B 1 112 ? 8.586 -27.830 45.157 1.00 19.86 90 GLU B C 1
ATOM 1624 O O . GLU B 1 112 ? 8.505 -27.791 46.388 1.00 19.85 90 GLU B O 1
ATOM 1630 N N . ILE B 1 113 ? 7.948 -28.732 44.418 1.00 19.43 91 ILE B N 1
ATOM 1631 C CA . ILE B 1 113 ? 7.011 -29.673 45.031 1.00 19.42 91 ILE B CA 1
ATOM 1632 C C . ILE B 1 113 ? 7.379 -31.143 44.854 1.00 19.77 91 ILE B C 1
ATOM 1633 O O . ILE B 1 113 ? 6.732 -32.018 45.436 1.00 19.94 91 ILE B O 1
ATOM 1638 N N . GLY B 1 114 ? 8.408 -31.425 44.065 1.00 20.21 92 GLY B N 1
ATOM 1639 C CA . GLY B 1 114 ? 8.794 -32.808 43.856 1.00 21.14 92 GLY B CA 1
ATOM 1640 C C . GLY B 1 114 ? 9.965 -33.025 42.932 1.00 21.72 92 GLY B C 1
ATOM 1641 O O . GLY B 1 114 ? 10.567 -32.081 42.415 1.00 21.58 92 GLY B O 1
ATOM 1642 N N . LYS B 1 115 ? 10.285 -34.296 42.744 1.00 22.68 93 LYS B N 1
ATOM 1643 C CA . LYS B 1 115 ? 11.365 -34.706 41.874 1.00 23.31 93 LYS B CA 1
ATOM 1644 C C . LYS B 1 115 ? 10.970 -36.020 41.232 1.00 23.38 93 LYS B C 1
ATOM 1645 O O . LYS B 1 115 ? 10.191 -36.791 41.799 1.00 23.50 93 LYS B O 1
ATOM 1651 N N . GLY B 1 116 ? 11.500 -36.271 40.045 1.00 23.20 94 GLY B N 1
ATOM 1652 C CA . GLY B 1 116 ? 11.182 -37.495 39.341 1.00 23.48 94 GLY B CA 1
ATOM 1653 C C . GLY B 1 116 ? 12.300 -38.000 38.463 1.00 23.65 94 GLY B C 1
ATOM 1654 O O . GLY B 1 116 ? 13.336 -37.349 38.299 1.00 23.10 94 GLY B O 1
ATOM 1655 N N . ILE B 1 117 ? 12.078 -39.189 37.921 1.00 24.17 95 ILE B N 1
ATOM 1656 C CA . ILE B 1 117 ? 12.946 -39.785 36.921 1.00 24.79 95 ILE B CA 1
ATOM 1657 C C . ILE B 1 117 ? 12.045 -40.320 35.809 1.00 24.81 95 ILE B C 1
ATOM 1658 O O . ILE B 1 117 ? 10.969 -40.862 36.078 1.00 25.20 95 ILE B O 1
ATOM 1663 N N . SER B 1 118 ? 12.472 -40.135 34.562 1.00 24.63 96 SER B N 1
ATOM 1664 C CA . SER B 1 118 ? 11.697 -40.580 33.404 1.00 24.49 96 SER B CA 1
ATOM 1665 C C . SER B 1 118 ? 12.251 -41.869 32.808 1.00 24.29 96 SER B C 1
ATOM 1666 O O . SER B 1 118 ? 13.341 -42.315 33.175 1.00 24.13 96 SER B O 1
ATOM 1669 N N . GLN B 1 119 ? 11.489 -42.460 31.889 1.00 24.15 97 GLN B N 1
ATOM 1670 C CA . GLN B 1 119 ? 11.863 -43.731 31.268 1.00 24.01 97 GLN B CA 1
ATOM 1671 C C . GLN B 1 119 ? 13.108 -43.649 30.384 1.00 23.94 97 GLN B C 1
ATOM 1672 O O . GLN B 1 119 ? 13.755 -44.667 30.132 1.00 24.05 97 GLN B O 1
ATOM 1678 N N . ASP B 1 120 ? 13.441 -42.446 29.917 1.00 23.73 98 ASP B N 1
ATOM 1679 C CA . ASP B 1 120 ? 14.706 -42.238 29.208 1.00 23.50 98 ASP B CA 1
ATOM 1680 C C . ASP B 1 120 ? 15.883 -42.033 30.174 1.00 23.10 98 ASP B C 1
ATOM 1681 O O . ASP B 1 120 ? 17.030 -41.897 29.746 1.00 23.18 98 ASP B O 1
ATOM 1686 N N . GLY B 1 121 ? 15.583 -42.010 31.473 1.00 22.49 99 GLY B N 1
ATOM 1687 C CA . GLY B 1 121 ? 16.611 -41.984 32.513 1.00 21.84 99 GLY B CA 1
ATOM 1688 C C . GLY B 1 121 ? 16.920 -40.636 33.137 1.00 21.33 99 GLY B C 1
ATOM 1689 O O . GLY B 1 121 ? 17.601 -40.573 34.162 1.00 21.47 99 GLY B O 1
ATOM 1690 N N . HIS B 1 122 ? 16.428 -39.557 32.532 1.00 20.64 100 HIS B N 1
ATOM 1691 C CA . HIS B 1 122 ? 16.745 -38.218 33.025 1.00 20.31 100 HIS B CA 1
ATOM 1692 C C . HIS B 1 122 ? 15.993 -37.867 34.312 1.00 19.82 100 HIS B C 1
ATOM 1693 O O . HIS B 1 122 ? 14.872 -38.328 34.535 1.00 19.80 100 HIS B O 1
ATOM 1700 N N . HIS B 1 123 ? 16.633 -37.059 35.154 1.00 19.03 101 HIS B N 1
ATOM 1701 C CA . HIS B 1 123 ? 16.049 -36.600 36.413 1.00 18.78 101 HIS B CA 1
ATOM 1702 C C . HIS B 1 123 ? 15.395 -35.247 36.200 1.00 17.75 101 HIS B C 1
ATOM 1703 O O . HIS B 1 123 ? 15.844 -34.462 35.362 1.00 17.45 101 HIS B O 1
ATOM 1710 N N . PHE B 1 124 ? 14.357 -34.961 36.979 1.00 17.08 102 PHE B N 1
ATOM 1711 C CA . PHE B 1 124 ? 13.731 -33.644 36.943 1.00 16.59 102 PHE B CA 1
ATOM 1712 C C . PHE B 1 124 ? 13.219 -33.199 38.303 1.00 16.19 102 PHE B C 1
ATOM 1713 O O . PHE B 1 124 ? 12.960 -34.018 39.188 1.00 16.06 102 PHE B O 1
ATOM 1721 N N . LEU B 1 125 ? 13.088 -31.884 38.447 1.00 15.71 103 LEU B N 1
ATOM 1722 C CA . LEU B 1 125 ? 12.411 -31.278 39.580 1.00 15.45 103 LEU B CA 1
ATOM 1723 C C . LEU B 1 125 ? 11.068 -30.746 39.108 1.00 15.21 103 LEU B C 1
ATOM 1724 O O . LEU B 1 125 ? 10.923 -30.359 37.945 1.00 15.05 103 LEU B O 1
ATOM 1729 N N . VAL B 1 126 ? 10.090 -30.730 40.010 1.00 15.16 104 VAL B N 1
ATOM 1730 C CA . VAL B 1 126 ? 8.754 -30.226 39.703 1.00 15.18 104 VAL B CA 1
ATOM 1731 C C . VAL B 1 126 ? 8.487 -28.964 40.515 1.00 15.11 104 VAL B C 1
ATOM 1732 O O . VAL B 1 126 ? 8.655 -28.960 41.737 1.00 14.76 104 VAL B O 1
ATOM 1736 N N . PHE B 1 127 ? 8.084 -27.899 39.825 1.00 15.32 105 PHE B N 1
ATOM 1737 C CA . PHE B 1 127 ? 7.673 -26.649 40.464 1.00 15.62 105 PHE B CA 1
ATOM 1738 C C . PHE B 1 127 ? 6.199 -26.373 40.203 1.00 16.31 105 PHE B C 1
ATOM 1739 O O . PHE B 1 127 ? 5.692 -26.639 39.113 1.00 16.25 105 PHE B O 1
ATOM 1747 N N . ARG B 1 128 ? 5.525 -25.824 41.209 1.00 17.32 106 ARG B N 1
ATOM 1748 C CA . ARG B 1 128 ? 4.150 -25.362 41.067 1.00 18.77 106 ARG B CA 1
ATOM 1749 C C . ARG B 1 128 ? 4.117 -23.842 40.921 1.00 19.31 106 ARG B C 1
ATOM 1750 O O . ARG B 1 128 ? 4.793 -23.131 41.668 1.00 18.95 106 ARG B O 1
ATOM 1758 N N . VAL B 1 129 ? 3.341 -23.358 39.952 1.00 20.24 107 VAL B N 1
ATOM 1759 C CA . VAL B 1 129 ? 3.047 -21.929 39.821 1.00 21.38 107 VAL B CA 1
ATOM 1760 C C . VAL B 1 129 ? 1.832 -21.626 40.694 1.00 22.31 107 VAL B C 1
ATOM 1761 O O . VAL B 1 129 ? 0.758 -22.204 40.500 1.00 22.44 107 VAL B O 1
ATOM 1765 N N . ARG B 1 130 ? 2.008 -20.717 41.647 1.00 23.55 108 ARG B N 1
ATOM 1766 C CA . ARG B 1 130 ? 1.030 -20.512 42.719 1.00 24.62 108 ARG B CA 1
ATOM 1767 C C . ARG B 1 130 ? -0.213 -19.711 42.317 1.00 24.92 108 ARG B C 1
ATOM 1768 O O . ARG B 1 130 ? -0.288 -19.157 41.221 1.00 25.48 108 ARG B O 1
#

Secondary structure (DSSP, 8-state):
---HHHHHHHHHHHT-STT-EESSTT--EEEEE---TTSTT--IIIIIHHHHHHHHHT-SS---GGGSSSHHHHHHHHHHHT-TTEEEEEEEE-TTS-EEEEEEE-/---HHHHHHHHHHHT-STT-EESSTT--EEEEE---TTSTT--IIIIIHHHHHHHHHH--S---GGGSSSHHHHHHHHHHHHSTTEEEEEEEE-TTS-EEEEEEE-

B-factor: mean 21.59, std 5.5, range [13.34, 56.22]

=== Feature glossary ===
Feature key, reading from the visual/contextual features back to the raw sequence:

Rendered structure images. Six rendered views show the 3D structure from the faces of a cube — i.e. along ±x, ±y, ±z. Rendering representation is drawn randomly per protein from cartoon (secondary-structure ribbons), sticks (backbone bonds), or molecular surface; coloring is either N→C rainbow (blue at the N-terminus through red at the C-terminus) or one color per chain.

Contact-map, Ramachandran, and PAE plots. The contact map is a binary N×N matrix image: pixel (i, j) is dark where Cα_i and Cα_j are within 8 Å and |i−j|>4. Because the |i−j|>4 filter removes local helical contacts, off-diagonal stripes parallel to the main diagonal indicate parallel β-sheets; stripes perpendicular to it indicate antiparallel β-sheets. The Ramachandran plot scatters every residue's (φ, ψ) pair against the sterically allowed regions. The PAE heatmap renders the predicted-aligned-error matrix.

InterPro / GO / CATH / organism. Database cross-references. InterPro integrates a dozen domain/family signature databases into unified entries with residue-range hits. GO terms attach function/process/location labels with evidence codes. CATH codes position the fold in a four-level structural taxonomy. Organism is the NCBI-taxonomy species name.

Nearest PDB structures. The Foldseek neighbor list gives the closest experimentally determined structures in the PDB, ranked by structural alignment. TM-score near 1 means near-identical fold; near 0.3 means only rough topology match. This is how one finds what a novel AlphaFold prediction most resembles in the solved-structure universe.

Predicted aligned error. PAE(i, j) answers: if I align the predicted and true structures on residue i, how far off (in Å) do I expect residue j to be? A block-diagonal PAE matrix with low values on the blocks and high values off-diagonal is the signature of a multi-domain protein with confidently predicted domains but uncertain inter-domain orientation.

Solvent-accessible surface area. Accessible surface area quantifies burial. A residue with SASA near zero is packed into the hydrophobic core; one with SASA >100 Å² sits on the surface. Computed here via the Shrake–Rupley numerical algorithm with a 1.4 Å probe.

B-factor. B-factor (Debye–Waller factor) reflects atomic displacement in the crystal lattice. It is an experimental observable (units Å²), not a prediction; low values mean the atom is pinned down, high values mean it moves or is heterogeneous across the crystal.

pLDDT. For AlphaFold models, the B-factor field carries pLDDT — the model's own estimate of local accuracy on a 0–100 scale. Regions with pLDDT<50 should be treated as essentially unmodeled; they often correspond to intrinsically disordered segments.

Backbone torsions (φ/ψ). φ (phi) and ψ (psi) are the two rotatable backbone dihedrals per residue: φ is the C(i-1)–N–Cα–C torsion, ψ is the N–Cα–C–N(i+1) torsion, both in degrees on (−180°, 180°]. α-helical residues cluster near (−60°, −45°); β-strand residues near (−120°, +130°). A Ramachandran plot is simply a scatter of (φ, ψ) for every residue.

Radius of gyration, Cα contacts, bounding box. Radius of gyration (Rg) is the root-mean-square distance of Cα atoms from their centroid — a single number for overall size and compactness. A globular domain of N residues has Rg ≈ 2.2·N^0.38 Å; an extended or disordered chain has a much larger Rg. The Cα contact count is the number of residue pairs whose Cα atoms are within 8 Å and are more than four positions apart in sequence — a standard proxy for tertiary packing density. The bo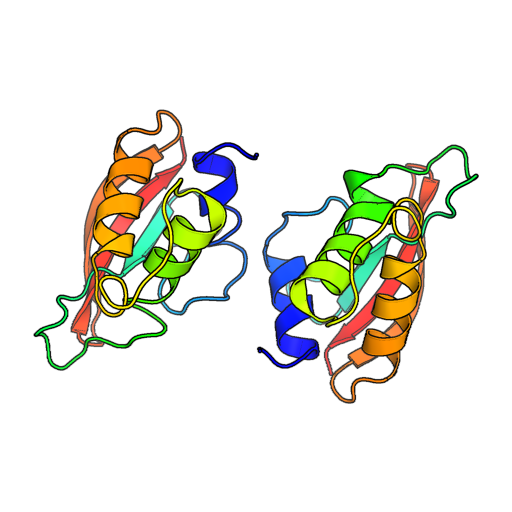unding box is the smallest axis-aligned box enclosing all Cα atoms.

Secondary structure (3-state, P-SEA). Three-state secondary structure (P-SEA) collapses the eight DSSP classes into helix (a), strand (b), and coil (c). P-SEA assigns these from Cα geometry alone — distances and angles — without requiring backbone oxygens, so it works on any Cα trace.

Secondary structure (8-state, DSSP). DSSP 8-state secondary structure assigns each residue one of H (α-helix), G (3₁₀-helix), I (π-helix), E (extended β-strand), B (isolated β-bridge), T (hydrogen-bonded turn), S (bend), or '-' (coil). The assignment is computed from backbone hydrogen-bond geometry via the Kabsch–Sander algorithm.

Foldseek 3Di. A 3Di character summarizes, for each residue, the relative orientation of the Cα frame of its nearest spatial neighbor. Because it encodes fold topology rather than chemistry, 3Di alignments detect remote structural similarity that sequence alignment misses.

mmCIF coordinates. The mmCIF block holds the 3D Cartesian coordinates of each backbone atom (N, Cα, C, O) in ångströms. mmCIF is the PDB's canonical archive format — a tagged-loop text representation of the atomic model.

Sequence. Sequence gives the chain of amino acids in standard one-letter code (A=alanine, C=cysteine, …, Y=tyrosine), read N→C. It is the only feature that is directly encoded by the gene; all structural features are derived from the folded form of this sequence.